Protein AF-A0A1H3WVR9-F1 (afdb_monomer_lite)

Radius of gyration: 17.02 Å; chains: 1; bounding box: 40×44×49 Å

Foldseek 3Di:
DLVVVQVLQVVLCPPPLLVVLLVLLLVLLVVCLPQPLCVPPLVLLLLQLLQLLLVQQCVLVVPDDDPRSLVCVVVVVDDPQALSQLLSQLSVLLVVQLPRQVDAGRPPQLVRNLVNSCVSQVFDDQDPQLVVLSVVLNCLLVSDHSLLLSLLSLQLSLLRSDSDDPRTHHSSSSSNSSSLSSCCNVSSNVSSQFRAHDQPCVPLSVCVSVPDSVSSSVSSSSSSVRRSVRSVVSVVSSVCVVVVHSHDPDDDD

Organism: NCBI:txid208480

Sequence (253 aa):
MTTSLAAALNSLAGDDTIAQLAREISEQAADLRFHEALRRRSREARTAAAVATTTHLANAAGLPPRGDLAAMIVAGQADGTDARWRTWRILRRSLEYYGALGGTPDRTPAGQLMTALRRDGGLPAPDPAAARHQRIIAALLSAGGPAFVTTALIWAHGQGAGWAGTAGPPASAFGASLAKIHAVRSGLEPAGVAVLDDVGEPEALADYLAGDWQAAATWCEACGLMWRAGLIAGRAVCDDVLAGARGGATTTR

pLDDT: mean 86.42, std 12.82, range [31.7, 97.5]

Structure (mmCIF, N/CA/C/O backbone):
data_AF-A0A1H3WVR9-F1
#
_entry.id   AF-A0A1H3WVR9-F1
#
loop_
_atom_site.group_PDB
_atom_site.id
_atom_site.type_symbol
_atom_site.label_atom_id
_atom_site.label_alt_id
_atom_site.label_comp_id
_atom_site.label_asym_id
_atom_site.label_entity_id
_atom_site.label_seq_id
_atom_site.pdbx_PDB_ins_code
_atom_site.Cartn_x
_atom_site.Cartn_y
_atom_site.Cartn_z
_atom_site.occupancy
_atom_site.B_iso_or_equiv
_atom_site.auth_seq_id
_atom_site.auth_comp_id
_atom_site.auth_asym_id
_atom_site.auth_atom_id
_atom_site.pdbx_PDB_model_num
ATOM 1 N N . MET A 1 1 ? -3.362 11.903 24.424 1.00 49.03 1 MET A N 1
ATOM 2 C CA . MET A 1 1 ? -3.476 11.939 22.945 1.00 49.03 1 MET A CA 1
ATOM 3 C C . MET A 1 1 ? -3.682 10.554 22.333 1.00 49.03 1 MET A C 1
ATOM 5 O O . MET A 1 1 ? -4.517 10.435 21.452 1.00 49.03 1 MET A O 1
ATOM 9 N N . THR A 1 2 ? -2.997 9.502 22.793 1.00 57.03 2 THR A N 1
ATOM 10 C CA . THR A 1 2 ? -3.151 8.122 22.277 1.00 57.03 2 THR A CA 1
ATOM 11 C C . THR A 1 2 ? -4.577 7.567 22.380 1.00 57.03 2 THR A C 1
ATOM 13 O O . THR A 1 2 ? -5.051 6.947 21.435 1.00 57.03 2 THR A O 1
ATOM 16 N N . THR A 1 3 ? -5.302 7.867 23.463 1.00 60.06 3 THR A N 1
ATOM 17 C CA . THR A 1 3 ? -6.690 7.410 23.666 1.00 60.06 3 THR A CA 1
ATOM 18 C C . THR A 1 3 ? -7.681 7.976 22.640 1.00 60.06 3 THR A C 1
ATOM 20 O O . THR A 1 3 ? -8.622 7.279 22.279 1.00 60.06 3 THR A O 1
ATOM 23 N N . SER A 1 4 ? -7.475 9.200 22.123 1.00 82.50 4 SER A N 1
ATOM 24 C CA . SER A 1 4 ? -8.403 9.785 21.137 1.00 82.50 4 SER A CA 1
ATOM 25 C C . SER A 1 4 ? -8.123 9.309 19.711 1.00 82.50 4 SER A C 1
ATOM 27 O O . SER A 1 4 ? -9.065 9.106 18.953 1.00 82.50 4 SER A O 1
ATOM 29 N N . LEU A 1 5 ? -6.853 9.073 19.352 1.00 83.94 5 LEU A N 1
ATOM 30 C CA . LEU A 1 5 ? -6.498 8.504 18.047 1.00 83.94 5 LEU A CA 1
ATOM 31 C C . LEU A 1 5 ? -6.989 7.057 17.927 1.00 83.94 5 LEU A C 1
ATOM 33 O O . LEU A 1 5 ? -7.632 6.717 16.943 1.00 83.94 5 LEU A O 1
ATOM 37 N N . ALA A 1 6 ? -6.742 6.221 18.940 1.00 86.75 6 ALA A N 1
ATOM 38 C CA . ALA A 1 6 ? -7.201 4.832 18.932 1.00 86.75 6 ALA A CA 1
ATOM 39 C C . ALA A 1 6 ? -8.734 4.734 18.827 1.00 86.75 6 ALA A C 1
ATOM 41 O O . ALA A 1 6 ? -9.245 3.939 18.043 1.00 86.75 6 ALA A O 1
ATOM 42 N N . ALA A 1 7 ? -9.471 5.578 19.559 1.00 88.62 7 ALA A N 1
ATOM 43 C CA . ALA A 1 7 ? -10.929 5.640 19.462 1.00 88.62 7 ALA A CA 1
ATOM 44 C C . ALA A 1 7 ? -11.403 6.045 18.056 1.00 88.62 7 ALA A C 1
ATOM 46 O O . ALA A 1 7 ? -12.311 5.418 17.519 1.00 88.62 7 ALA A O 1
ATOM 47 N N . ALA A 1 8 ? -10.761 7.037 17.433 1.00 89.31 8 ALA A N 1
ATOM 48 C CA . ALA A 1 8 ? -11.098 7.473 16.080 1.00 89.31 8 ALA A CA 1
ATOM 49 C C . ALA A 1 8 ? -10.845 6.371 15.032 1.00 89.31 8 ALA A C 1
ATOM 51 O O . ALA A 1 8 ? -11.705 6.110 14.193 1.00 89.31 8 ALA A O 1
ATOM 52 N N . LEU A 1 9 ? -9.705 5.674 15.119 1.00 93.25 9 LEU A N 1
ATOM 53 C CA . LEU A 1 9 ? -9.388 4.545 14.235 1.00 93.25 9 LEU A CA 1
ATOM 54 C C . LEU A 1 9 ? -10.386 3.392 14.399 1.00 93.25 9 LEU A C 1
ATOM 56 O O . LEU A 1 9 ? -10.821 2.816 13.406 1.00 93.25 9 LEU A O 1
ATOM 60 N N . ASN A 1 10 ? -10.766 3.074 15.639 1.00 93.69 10 ASN A N 1
ATOM 61 C CA . ASN A 1 10 ? -11.766 2.043 15.920 1.00 93.69 10 ASN A CA 1
ATOM 62 C C . ASN A 1 10 ? -13.166 2.442 15.441 1.00 93.69 10 ASN A C 1
ATOM 64 O O . ASN A 1 10 ? -13.914 1.572 15.018 1.00 93.69 10 ASN A O 1
ATOM 68 N N . SER A 1 11 ? -13.504 3.734 15.468 1.00 93.19 11 SER A N 1
ATOM 69 C CA . SER A 1 11 ? -14.766 4.239 14.919 1.00 93.19 11 SER A CA 1
ATOM 70 C C . SER A 1 11 ? -14.855 3.988 13.411 1.00 93.19 11 SER A C 1
ATOM 72 O O . SER A 1 11 ? -15.817 3.384 12.953 1.00 93.19 11 SER A O 1
ATOM 74 N N . LEU A 1 12 ? -13.811 4.346 12.647 1.00 94.00 12 LEU A N 1
ATOM 75 C CA . LEU A 1 12 ? -13.747 4.045 11.208 1.00 94.00 12 LEU A CA 1
ATOM 76 C C . LEU A 1 12 ? -13.774 2.540 10.931 1.00 94.00 12 LEU A C 1
ATOM 78 O O . LEU A 1 12 ? -14.423 2.092 9.998 1.00 94.00 12 LEU A O 1
ATOM 82 N N . ALA A 1 13 ? -13.079 1.745 11.743 1.00 95.06 13 ALA A N 1
ATOM 83 C CA . ALA A 1 13 ? -13.069 0.294 11.576 1.00 95.06 13 ALA A CA 1
ATOM 84 C C . ALA A 1 13 ? -14.398 -0.382 11.947 1.00 95.06 13 ALA A C 1
ATOM 86 O O . ALA A 1 13 ? -14.581 -1.550 11.613 1.00 95.06 13 ALA A O 1
ATOM 87 N N . GLY A 1 14 ? -15.279 0.320 12.664 1.00 95.12 14 GLY A N 1
ATOM 88 C CA . GLY A 1 14 ? -16.622 -0.137 13.009 1.00 95.12 14 GLY A CA 1
ATOM 89 C C . GLY A 1 14 ? -17.663 0.125 11.922 1.00 95.12 14 GLY A C 1
ATOM 90 O O . GLY A 1 14 ? -18.780 -0.359 12.058 1.00 95.12 14 GLY A O 1
ATOM 91 N N . ASP A 1 15 ? -17.317 0.867 10.867 1.00 96.44 15 ASP A N 1
ATOM 92 C CA . ASP A 1 15 ? -18.158 0.992 9.678 1.00 96.44 15 ASP A CA 1
ATOM 93 C C . ASP A 1 15 ? -18.262 -0.362 8.957 1.00 96.44 15 ASP A C 1
ATOM 95 O O . ASP A 1 15 ? -17.252 -1.034 8.726 1.00 96.44 15 ASP A O 1
ATOM 99 N N . ASP A 1 16 ? -19.484 -0.772 8.611 1.00 96.69 16 ASP A N 1
ATOM 100 C CA . ASP A 1 16 ? -19.756 -2.105 8.067 1.00 96.69 16 ASP A CA 1
ATOM 101 C C . ASP A 1 16 ? -19.039 -2.353 6.733 1.00 96.69 16 ASP A C 1
ATOM 103 O O . ASP A 1 16 ? -18.500 -3.445 6.514 1.00 96.69 16 ASP A O 1
ATOM 107 N N . THR A 1 17 ? -18.980 -1.341 5.862 1.00 95.81 17 THR A N 1
ATOM 108 C CA . THR A 1 17 ? -18.323 -1.424 4.552 1.00 95.81 17 THR A CA 1
ATOM 109 C C . THR A 1 17 ? -16.813 -1.554 4.722 1.00 95.81 17 THR A C 1
ATOM 111 O O . THR A 1 17 ? -16.191 -2.453 4.148 1.00 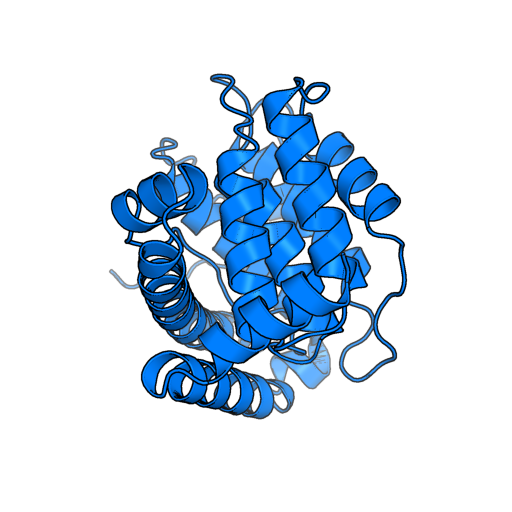95.81 17 THR A O 1
ATOM 114 N N . ILE A 1 18 ? -16.212 -0.717 5.571 1.00 96.88 18 ILE A N 1
ATOM 115 C CA . ILE A 1 18 ? -14.773 -0.762 5.873 1.00 96.88 18 ILE A CA 1
ATOM 116 C C . ILE A 1 18 ? -14.398 -2.092 6.537 1.00 96.88 18 ILE A C 1
ATOM 118 O O . ILE A 1 18 ? -13.389 -2.707 6.176 1.00 96.88 18 ILE A O 1
ATOM 122 N N . ALA A 1 19 ? -15.206 -2.565 7.487 1.00 96.88 19 ALA A N 1
ATOM 123 C CA . ALA A 1 19 ? -14.987 -3.837 8.164 1.00 96.88 19 ALA A CA 1
ATOM 124 C C . ALA A 1 19 ? -15.086 -5.021 7.192 1.00 96.88 19 ALA A C 1
ATOM 126 O O . ALA A 1 19 ? -14.289 -5.959 7.283 1.00 96.88 19 ALA A O 1
ATOM 127 N N . GLN A 1 20 ? -16.035 -4.982 6.252 1.00 97.12 20 GLN A N 1
ATOM 128 C CA . GLN A 1 20 ? -16.177 -5.996 5.210 1.00 97.12 20 GLN A CA 1
ATOM 129 C C . GLN A 1 20 ? -14.969 -6.015 4.269 1.00 97.12 20 GLN A C 1
ATOM 131 O O . GLN A 1 20 ? -14.382 -7.077 4.066 1.00 97.12 20 GLN A O 1
ATOM 136 N N . LEU A 1 21 ? -14.525 -4.856 3.777 1.00 96.69 21 LEU A N 1
ATOM 137 C CA . LEU A 1 21 ? -13.328 -4.755 2.935 1.00 96.69 21 LEU A CA 1
ATOM 138 C C . LEU A 1 21 ? -12.076 -5.259 3.661 1.00 96.69 21 LEU A C 1
ATOM 140 O O . LEU A 1 21 ? -11.289 -6.013 3.091 1.00 96.69 21 LEU A O 1
ATOM 144 N N . ALA A 1 22 ? -11.902 -4.904 4.937 1.00 96.88 22 ALA A N 1
ATOM 145 C CA . ALA A 1 22 ? -10.776 -5.378 5.737 1.00 96.88 22 ALA A CA 1
ATOM 146 C C . ALA A 1 22 ? -10.756 -6.913 5.873 1.00 96.88 22 ALA A C 1
ATOM 148 O O . ALA A 1 22 ? -9.677 -7.515 5.822 1.00 96.88 22 ALA A O 1
ATOM 149 N N . ARG A 1 23 ? -11.930 -7.549 6.020 1.00 96.25 23 ARG A N 1
ATOM 150 C CA . ARG A 1 23 ? -12.064 -9.016 6.029 1.00 96.25 23 ARG A CA 1
ATOM 151 C C . ARG A 1 23 ? -11.707 -9.619 4.676 1.00 96.25 23 ARG A C 1
ATOM 153 O O . ARG A 1 23 ? -10.833 -10.477 4.638 1.00 96.25 23 ARG A O 1
ATOM 160 N N . GLU A 1 24 ? -12.287 -9.118 3.586 1.00 96.06 24 GLU A N 1
ATOM 161 C CA . GLU A 1 24 ? -12.013 -9.607 2.225 1.00 96.06 24 GLU A CA 1
ATOM 162 C C . GLU A 1 24 ? -10.521 -9.541 1.878 1.00 96.06 24 GLU A C 1
ATOM 164 O O . GLU A 1 24 ? -9.954 -10.504 1.365 1.00 96.06 24 GLU A O 1
ATOM 169 N N . ILE A 1 25 ? -9.861 -8.426 2.202 1.00 96.12 25 ILE A N 1
ATOM 170 C CA . ILE A 1 25 ? -8.418 -8.241 1.991 1.00 96.12 25 ILE A CA 1
ATOM 171 C C . ILE A 1 25 ? -7.622 -9.270 2.800 1.00 96.12 25 ILE A C 1
ATOM 173 O O . ILE A 1 25 ? -6.713 -9.907 2.267 1.00 96.12 25 ILE A O 1
ATOM 177 N N . SER A 1 26 ? -7.970 -9.454 4.076 1.00 94.00 26 SER A N 1
ATOM 178 C CA . SER A 1 26 ? -7.275 -10.399 4.955 1.00 94.00 26 SER A CA 1
ATOM 179 C C . SER A 1 26 ? -7.461 -11.849 4.495 1.00 94.00 26 SER A C 1
ATOM 181 O O . SER A 1 26 ? -6.507 -12.626 4.522 1.00 94.00 26 SER A O 1
ATOM 183 N N . GLU A 1 27 ? -8.662 -12.214 4.042 1.00 93.69 27 GLU A N 1
ATOM 184 C CA . GLU A 1 27 ? -8.989 -13.537 3.500 1.00 93.69 27 GLU A CA 1
ATOM 185 C C . GLU A 1 27 ? -8.216 -13.812 2.205 1.00 93.69 27 GLU A C 1
ATOM 187 O O . GLU A 1 27 ? -7.489 -14.801 2.116 1.00 93.69 27 GLU A O 1
ATOM 192 N N . GLN A 1 28 ? -8.257 -12.887 1.243 1.00 94.06 28 GLN A N 1
ATOM 193 C CA . GLN A 1 28 ? -7.499 -13.004 -0.007 1.00 94.06 28 GLN A CA 1
ATOM 194 C C . GLN A 1 28 ? -5.985 -13.094 0.238 1.00 94.06 28 GLN A C 1
ATOM 196 O O . GLN A 1 28 ? -5.287 -13.901 -0.384 1.00 94.06 28 GLN A O 1
ATOM 201 N N . ALA A 1 29 ? -5.455 -12.298 1.169 1.00 92.25 29 ALA A N 1
ATOM 202 C CA . ALA A 1 29 ? -4.046 -12.364 1.537 1.00 92.25 29 ALA A CA 1
ATOM 203 C C . ALA A 1 29 ? -3.690 -13.687 2.244 1.00 92.25 29 ALA A C 1
ATOM 205 O O . ALA A 1 29 ? -2.598 -14.235 2.040 1.00 92.25 29 ALA A O 1
ATOM 206 N N . ALA A 1 30 ? -4.605 -14.232 3.052 1.00 89.06 30 ALA A N 1
ATOM 207 C CA . ALA A 1 30 ? -4.439 -15.530 3.694 1.00 89.06 30 ALA A CA 1
ATOM 208 C C . ALA A 1 30 ? -4.438 -16.682 2.680 1.00 89.06 30 ALA A C 1
ATOM 210 O O . ALA A 1 30 ? -3.654 -17.618 2.852 1.00 89.06 30 ALA A O 1
ATOM 211 N N . ASP A 1 31 ? -5.228 -16.604 1.611 1.00 88.12 31 ASP A N 1
ATOM 212 C CA . ASP A 1 31 ? -5.205 -17.585 0.522 1.00 88.12 31 ASP A CA 1
ATOM 213 C C . ASP A 1 31 ? -3.881 -17.533 -0.248 1.00 88.12 31 ASP A C 1
ATOM 215 O O . ASP A 1 31 ? -3.248 -18.564 -0.512 1.00 88.12 31 ASP A O 1
ATOM 219 N N . LEU A 1 32 ? -3.388 -16.322 -0.528 1.00 88.69 32 LEU A N 1
ATOM 220 C CA . LEU A 1 32 ? -2.112 -16.121 -1.214 1.00 88.69 32 LEU A CA 1
ATOM 221 C C . LEU A 1 32 ? -0.919 -16.686 -0.444 1.00 88.69 32 LEU A C 1
ATOM 223 O O . LEU A 1 32 ? 0.024 -17.169 -1.068 1.00 88.69 32 LEU A O 1
ATOM 227 N N . ARG A 1 33 ? -0.936 -16.719 0.894 1.00 80.69 33 ARG A N 1
ATOM 228 C CA . ARG A 1 33 ? 0.198 -17.255 1.678 1.00 80.69 33 ARG A CA 1
ATOM 229 C C . ARG A 1 33 ? 0.546 -18.707 1.325 1.00 80.69 33 ARG A C 1
ATOM 231 O O . ARG A 1 33 ? 1.669 -19.152 1.562 1.00 80.69 33 ARG A O 1
ATOM 238 N N . PHE A 1 34 ? -0.414 -19.457 0.785 1.00 85.12 34 PHE A N 1
ATOM 239 C CA . PHE A 1 34 ? -0.238 -20.848 0.385 1.00 85.12 34 PHE A CA 1
ATOM 240 C C . PHE A 1 34 ? 0.135 -21.027 -1.086 1.00 85.12 34 PHE A C 1
ATOM 242 O O . PHE A 1 34 ? 0.416 -22.156 -1.496 1.00 85.12 34 PHE A O 1
ATOM 249 N N . HIS A 1 35 ? 0.200 -19.939 -1.852 1.00 90.50 35 HIS A N 1
ATOM 250 C CA . HIS A 1 35 ? 0.602 -19.957 -3.247 1.00 90.50 35 HIS A CA 1
ATOM 251 C C . HIS A 1 35 ? 2.011 -20.541 -3.414 1.00 90.50 35 HIS A C 1
ATOM 253 O O . HIS A 1 35 ? 2.947 -20.201 -2.684 1.00 90.50 35 HIS A O 1
ATOM 259 N N . GLU A 1 36 ? 2.195 -21.410 -4.404 1.00 87.88 36 GLU A N 1
ATOM 260 C CA . GLU A 1 36 ? 3.445 -22.156 -4.582 1.00 87.88 36 GLU A CA 1
ATOM 261 C C . GLU A 1 36 ? 4.640 -21.242 -4.888 1.00 87.88 36 GLU A C 1
ATOM 263 O O . GLU A 1 36 ? 5.729 -21.429 -4.336 1.00 87.88 36 GLU A O 1
ATOM 268 N N . ALA A 1 37 ? 4.414 -20.187 -5.678 1.00 84.56 37 ALA A N 1
ATOM 269 C CA . ALA A 1 37 ? 5.403 -19.136 -5.913 1.00 84.56 37 ALA A CA 1
ATOM 270 C C . ALA A 1 37 ? 5.886 -18.487 -4.608 1.00 84.56 37 ALA A C 1
ATOM 272 O O . ALA A 1 37 ? 7.079 -18.253 -4.442 1.00 84.56 37 ALA A O 1
ATOM 273 N N . LEU A 1 38 ? 4.990 -18.250 -3.646 1.00 87.88 38 LEU A N 1
ATOM 274 C CA . LEU A 1 38 ? 5.351 -17.665 -2.356 1.00 87.88 38 LEU A CA 1
ATOM 275 C C . LEU A 1 38 ? 6.097 -18.660 -1.464 1.00 87.88 38 LEU A C 1
ATOM 277 O O . LEU A 1 38 ? 7.037 -18.275 -0.771 1.00 87.88 38 LEU A O 1
ATOM 281 N N . ARG A 1 39 ? 5.774 -19.953 -1.540 1.00 86.19 39 ARG A N 1
ATOM 282 C CA . ARG A 1 39 ? 6.501 -20.997 -0.800 1.00 86.19 39 ARG A CA 1
ATOM 283 C C . ARG A 1 39 ? 7.934 -21.194 -1.299 1.00 86.19 39 ARG A C 1
ATOM 285 O O . ARG A 1 39 ? 8.834 -21.383 -0.488 1.00 86.19 39 ARG A O 1
ATOM 292 N N . ARG A 1 40 ? 8.152 -21.166 -2.618 1.00 87.69 40 ARG A N 1
ATOM 293 C CA . ARG A 1 40 ? 9.456 -21.497 -3.226 1.00 87.69 40 ARG A CA 1
ATOM 294 C C . ARG A 1 40 ? 10.296 -20.278 -3.602 1.00 87.69 40 ARG A C 1
ATOM 296 O O . ARG A 1 40 ? 11.519 -20.352 -3.576 1.00 87.69 40 ARG A O 1
ATOM 303 N N . ARG A 1 41 ? 9.648 -19.176 -3.984 1.00 90.94 41 ARG A N 1
ATOM 304 C CA . ARG A 1 41 ? 10.257 -18.012 -4.652 1.00 90.94 41 ARG A CA 1
ATOM 305 C C . ARG A 1 41 ? 9.689 -16.685 -4.122 1.00 90.94 41 ARG A C 1
ATOM 307 O O . ARG A 1 41 ? 9.554 -15.719 -4.868 1.00 90.94 41 ARG A O 1
ATOM 314 N N . SER A 1 42 ? 9.387 -16.600 -2.819 1.00 90.94 42 SER A N 1
ATOM 315 C CA . SER A 1 42 ? 8.778 -15.404 -2.193 1.00 90.94 42 SER A CA 1
ATOM 316 C C . SER A 1 42 ? 9.517 -14.098 -2.475 1.00 90.94 42 SER A C 1
ATOM 318 O O . SER A 1 42 ? 8.883 -13.074 -2.719 1.00 90.94 42 SER A O 1
ATOM 320 N N . ARG A 1 43 ? 10.854 -14.113 -2.453 1.00 91.19 43 ARG A N 1
ATOM 321 C CA . ARG A 1 43 ? 11.663 -12.921 -2.753 1.00 91.19 43 ARG A CA 1
ATOM 322 C C . ARG A 1 43 ? 11.433 -12.427 -4.180 1.00 91.19 43 ARG A C 1
ATOM 324 O O . ARG A 1 43 ? 11.337 -11.222 -4.396 1.00 91.19 43 ARG A O 1
ATOM 331 N N . GLU A 1 44 ? 11.318 -13.348 -5.128 1.00 91.50 44 GLU A N 1
ATOM 332 C CA . GLU A 1 44 ? 11.085 -13.035 -6.537 1.00 91.50 44 GLU A CA 1
ATOM 333 C C . GLU A 1 44 ? 9.655 -12.539 -6.758 1.00 91.50 44 GLU A C 1
ATOM 335 O O . GLU A 1 44 ? 9.475 -11.508 -7.395 1.00 91.50 44 GLU A O 1
ATOM 340 N N . ALA A 1 45 ? 8.660 -13.183 -6.140 1.00 93.00 45 ALA A N 1
ATOM 341 C CA . ALA A 1 45 ? 7.265 -12.736 -6.173 1.00 93.00 45 ALA A CA 1
ATOM 342 C C . ALA A 1 45 ? 7.095 -11.313 -5.612 1.00 93.00 45 ALA A C 1
ATOM 344 O O . ALA A 1 45 ? 6.510 -10.451 -6.264 1.00 93.00 45 ALA A O 1
ATOM 345 N N . ARG A 1 46 ? 7.683 -11.020 -4.444 1.00 93.94 46 ARG A N 1
ATOM 346 C CA . ARG A 1 46 ? 7.669 -9.672 -3.841 1.00 93.94 46 ARG A CA 1
ATOM 347 C C . ARG A 1 46 ? 8.383 -8.636 -4.709 1.00 93.94 46 ARG A C 1
ATOM 349 O O . ARG A 1 46 ? 7.922 -7.504 -4.831 1.00 93.94 46 ARG A O 1
ATOM 356 N N . THR A 1 47 ? 9.495 -9.026 -5.328 1.00 92.62 47 THR A N 1
ATOM 357 C CA . THR A 1 47 ? 10.243 -8.172 -6.260 1.00 92.62 47 THR A CA 1
ATOM 358 C C . THR A 1 47 ? 9.405 -7.845 -7.493 1.00 92.62 47 THR A C 1
ATOM 360 O O . THR A 1 47 ? 9.267 -6.675 -7.837 1.00 92.62 47 THR A O 1
ATOM 363 N N . ALA A 1 48 ? 8.785 -8.849 -8.114 1.00 91.00 48 ALA A N 1
ATOM 364 C CA . ALA A 1 48 ? 7.916 -8.668 -9.270 1.00 91.00 48 ALA A CA 1
ATOM 365 C C . ALA A 1 48 ? 6.687 -7.806 -8.930 1.00 91.00 48 ALA A C 1
ATOM 367 O O . ALA A 1 48 ? 6.350 -6.896 -9.684 1.00 91.00 48 ALA A O 1
ATOM 368 N N . ALA A 1 49 ? 6.083 -7.994 -7.753 1.00 94.31 49 ALA A N 1
ATOM 369 C CA . ALA A 1 49 ? 4.972 -7.160 -7.293 1.00 94.31 49 ALA A CA 1
ATOM 370 C C . ALA A 1 49 ? 5.396 -5.699 -7.059 1.00 94.31 49 ALA A C 1
ATOM 372 O O . ALA A 1 49 ? 4.635 -4.774 -7.348 1.00 94.31 49 ALA A O 1
ATOM 373 N N . ALA A 1 50 ? 6.615 -5.463 -6.563 1.00 93.81 50 ALA A N 1
ATOM 374 C CA . ALA A 1 50 ? 7.175 -4.119 -6.426 1.00 93.81 50 ALA A CA 1
ATOM 375 C C . ALA A 1 50 ? 7.452 -3.459 -7.791 1.00 93.81 50 ALA A C 1
ATOM 377 O O . ALA A 1 50 ? 7.221 -2.259 -7.939 1.00 93.81 50 ALA A O 1
ATOM 378 N N . VAL A 1 51 ? 7.885 -4.226 -8.797 1.00 90.75 51 VAL A N 1
ATOM 379 C CA . VAL A 1 51 ? 8.031 -3.749 -10.185 1.00 90.75 51 VAL A CA 1
ATOM 380 C C . VAL A 1 51 ? 6.671 -3.381 -10.788 1.00 90.75 51 VAL A C 1
ATOM 382 O O . VAL A 1 51 ? 6.521 -2.286 -11.331 1.00 90.75 51 VAL A O 1
ATOM 385 N N . ALA A 1 52 ? 5.663 -4.242 -10.627 1.00 91.44 52 ALA A N 1
ATOM 386 C CA . ALA A 1 52 ? 4.301 -3.957 -11.074 1.00 91.44 52 ALA A CA 1
ATOM 387 C C . ALA A 1 52 ? 3.757 -2.691 -10.390 1.00 91.44 52 ALA A C 1
ATOM 389 O O . ALA A 1 52 ? 3.376 -1.744 -11.068 1.00 91.44 52 ALA A O 1
ATOM 390 N N . THR A 1 53 ? 3.862 -2.600 -9.059 1.00 94.12 53 THR A N 1
ATOM 391 C CA . THR A 1 53 ? 3.454 -1.408 -8.288 1.00 94.12 53 THR A CA 1
ATOM 392 C C . THR A 1 53 ? 4.165 -0.141 -8.777 1.00 94.12 53 THR A C 1
ATOM 394 O O . THR A 1 53 ? 3.549 0.908 -8.916 1.00 94.12 53 THR A O 1
ATOM 397 N N . THR A 1 54 ? 5.467 -0.223 -9.077 1.00 91.19 54 THR A N 1
ATOM 398 C CA . THR A 1 54 ? 6.223 0.915 -9.630 1.00 91.19 54 THR A CA 1
ATOM 399 C C . THR A 1 54 ? 5.611 1.389 -10.947 1.00 91.19 54 THR A C 1
ATOM 401 O O . THR A 1 54 ? 5.490 2.591 -11.167 1.00 91.19 54 THR A O 1
ATOM 404 N N . THR A 1 55 ? 5.231 0.448 -11.810 1.00 87.94 55 THR A N 1
ATOM 405 C CA . THR A 1 55 ? 4.642 0.729 -13.124 1.00 87.94 55 THR A CA 1
ATOM 406 C C . THR A 1 55 ? 3.272 1.387 -12.982 1.00 87.94 55 THR A C 1
ATOM 408 O O . THR A 1 55 ? 3.049 2.437 -13.576 1.00 87.94 55 THR A O 1
ATOM 411 N N . HIS A 1 56 ? 2.397 0.831 -12.142 1.00 89.50 56 HIS A N 1
ATOM 412 C CA . HIS A 1 56 ? 1.067 1.385 -11.874 1.00 89.50 56 HIS A CA 1
ATOM 413 C C . HIS A 1 56 ? 1.141 2.814 -11.318 1.00 89.50 56 HIS A C 1
ATOM 415 O O . HIS A 1 56 ? 0.613 3.740 -11.928 1.00 89.50 56 HIS A O 1
ATOM 421 N N . LEU A 1 57 ? 1.919 3.037 -10.252 1.00 89.75 57 LEU A N 1
ATOM 422 C CA . LEU A 1 57 ? 2.063 4.374 -9.663 1.00 89.75 57 LEU A CA 1
ATOM 423 C C . LEU A 1 57 ? 2.700 5.389 -10.625 1.00 89.75 57 LEU A C 1
ATOM 425 O O . LEU A 1 57 ? 2.357 6.569 -10.595 1.00 89.75 57 LEU A O 1
ATOM 429 N N . ALA A 1 58 ? 3.630 4.955 -11.480 1.00 85.50 58 ALA A N 1
ATOM 430 C CA . ALA A 1 58 ? 4.209 5.820 -12.502 1.00 85.50 58 ALA A CA 1
ATOM 431 C C . ALA A 1 58 ? 3.189 6.207 -13.584 1.00 85.50 58 ALA A C 1
ATOM 433 O O . ALA A 1 58 ? 3.157 7.369 -13.993 1.00 85.50 58 ALA A O 1
ATOM 434 N N . ASN A 1 59 ? 2.360 5.255 -14.017 1.00 85.38 59 ASN A N 1
ATOM 435 C CA . ASN A 1 59 ? 1.307 5.486 -15.002 1.00 85.38 59 ASN A CA 1
ATOM 436 C C . ASN A 1 59 ? 0.228 6.422 -14.452 1.00 85.38 59 ASN A C 1
ATOM 438 O O . ASN A 1 59 ? -0.141 7.377 -15.131 1.00 85.38 59 ASN A O 1
ATOM 442 N N . ALA A 1 60 ? -0.220 6.203 -13.214 1.00 84.81 60 ALA A N 1
ATOM 443 C CA . ALA A 1 60 ? -1.197 7.069 -12.560 1.00 84.81 60 ALA A CA 1
ATOM 444 C C . ALA A 1 60 ? -0.680 8.507 -12.380 1.00 84.81 60 ALA A C 1
ATOM 446 O O . ALA A 1 60 ? -1.429 9.469 -12.517 1.00 84.81 60 ALA A O 1
ATOM 447 N N . ALA A 1 61 ? 0.630 8.674 -12.176 1.00 83.44 61 ALA A N 1
ATOM 448 C CA . ALA A 1 61 ? 1.280 9.984 -12.145 1.00 83.44 61 ALA A CA 1
ATOM 449 C C . ALA A 1 61 ? 1.491 10.621 -13.537 1.00 83.44 61 ALA A C 1
ATOM 451 O O . ALA A 1 61 ? 2.141 11.663 -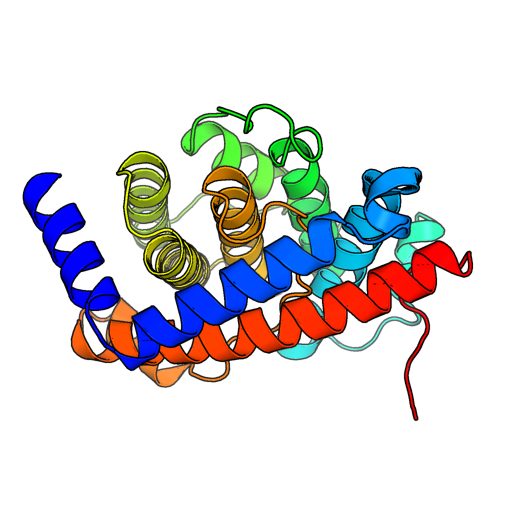13.637 1.00 83.44 61 ALA A O 1
ATOM 452 N N . GLY A 1 62 ? 1.003 9.997 -14.615 1.00 84.12 62 GLY A N 1
ATOM 453 C CA . GLY A 1 62 ? 1.122 10.503 -15.984 1.00 84.12 62 GLY A CA 1
ATOM 454 C C . GLY A 1 62 ? 2.550 10.498 -16.534 1.00 84.12 62 GLY A C 1
ATOM 455 O O . GLY A 1 62 ? 2.849 11.234 -17.477 1.00 84.12 62 GLY A O 1
ATOM 456 N N . LEU A 1 63 ? 3.462 9.705 -15.957 1.00 80.56 63 LEU A N 1
ATOM 457 C CA . LEU A 1 63 ? 4.834 9.627 -16.452 1.00 80.56 63 LEU A CA 1
ATOM 458 C C . LEU A 1 63 ? 4.845 8.923 -17.822 1.00 80.56 63 LEU A C 1
ATOM 460 O O . LEU A 1 63 ? 4.275 7.840 -17.956 1.00 80.56 63 LEU A O 1
ATOM 464 N N . PRO A 1 64 ? 5.508 9.491 -18.849 1.00 69.25 64 PRO A N 1
ATOM 465 C CA . PRO A 1 64 ? 5.470 8.938 -20.201 1.00 69.25 64 PRO A CA 1
ATOM 466 C C . PRO A 1 64 ? 6.090 7.539 -20.214 1.00 69.25 64 PRO A C 1
ATOM 468 O O . PRO A 1 64 ? 7.137 7.366 -19.589 1.00 69.25 64 PRO A O 1
ATOM 471 N N . PRO A 1 65 ? 5.537 6.550 -20.932 1.00 64.81 65 PRO A N 1
ATOM 472 C CA . PRO A 1 65 ? 6.079 5.191 -20.949 1.00 64.81 65 PRO A CA 1
ATOM 473 C C . PRO A 1 65 ? 7.555 5.170 -21.400 1.00 64.81 65 PRO A C 1
ATOM 475 O O . PRO A 1 65 ? 7.927 5.810 -22.381 1.00 64.81 65 PRO A O 1
ATOM 47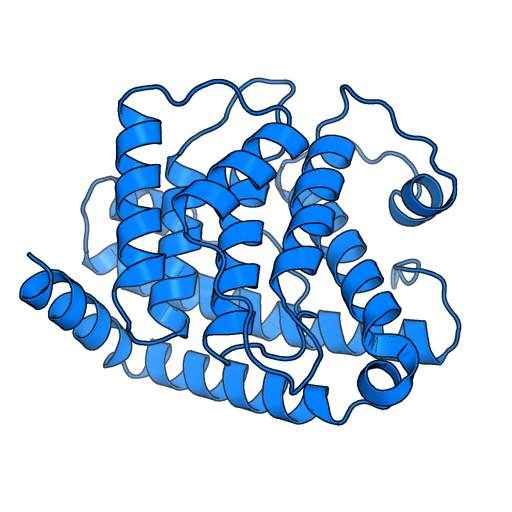8 N N . ARG A 1 66 ? 8.423 4.443 -20.679 1.00 60.41 66 ARG A N 1
ATOM 479 C CA . ARG A 1 66 ? 9.808 4.119 -21.096 1.00 60.41 66 ARG A CA 1
ATOM 480 C C . ARG A 1 66 ? 9.884 2.610 -21.219 1.00 60.41 66 ARG A C 1
ATOM 482 O O . ARG A 1 66 ? 10.155 1.949 -20.222 1.00 60.41 66 ARG A O 1
ATOM 489 N N . GLY A 1 67 ? 9.657 2.112 -22.434 1.00 64.31 67 GLY A N 1
ATOM 490 C CA . GLY A 1 67 ? 9.787 0.693 -22.755 1.00 64.31 67 GLY A CA 1
ATOM 491 C C . GLY A 1 67 ? 9.151 -0.222 -21.708 1.00 64.31 67 GLY A C 1
ATOM 492 O O . GLY A 1 67 ? 8.180 0.140 -21.043 1.00 64.31 67 GLY A O 1
ATOM 493 N N . ASP A 1 68 ? 9.728 -1.405 -21.554 1.00 71.12 68 ASP A N 1
ATOM 494 C CA . ASP A 1 68 ? 9.391 -2.303 -20.460 1.00 71.12 68 ASP A CA 1
ATOM 495 C C . ASP A 1 68 ? 10.227 -1.926 -19.223 1.00 71.12 68 ASP A C 1
ATOM 497 O O . ASP A 1 68 ? 11.408 -2.269 -19.117 1.00 71.12 68 ASP A O 1
ATOM 501 N N . LEU A 1 69 ? 9.620 -1.186 -18.287 1.00 69.62 69 LEU A N 1
ATOM 502 C CA . LEU A 1 69 ? 10.253 -0.790 -17.025 1.00 69.62 69 LEU A CA 1
ATOM 503 C C . LEU A 1 69 ? 10.756 -2.008 -16.235 1.00 69.62 69 LEU A C 1
ATOM 505 O O . LEU A 1 69 ? 11.795 -1.914 -15.580 1.00 69.62 69 LEU A O 1
ATOM 509 N N . ALA A 1 70 ? 10.068 -3.152 -16.318 1.00 66.25 70 ALA A N 1
ATOM 510 C CA . ALA A 1 70 ? 10.512 -4.389 -15.691 1.00 66.25 70 ALA A CA 1
ATOM 511 C C . ALA A 1 70 ? 11.803 -4.892 -16.344 1.00 66.25 70 ALA A C 1
ATOM 513 O O . ALA A 1 70 ? 12.785 -5.143 -15.641 1.00 66.25 70 ALA A O 1
ATOM 514 N N . ALA A 1 71 ? 11.852 -4.939 -17.678 1.00 69.31 71 ALA A N 1
ATOM 515 C CA . ALA A 1 71 ? 13.064 -5.297 -18.413 1.00 69.31 71 ALA A CA 1
ATOM 516 C C . ALA A 1 71 ? 14.220 -4.329 -18.127 1.00 69.31 71 ALA A C 1
ATOM 518 O O . ALA A 1 71 ? 15.355 -4.765 -17.943 1.00 69.31 71 ALA A O 1
ATOM 519 N N . MET A 1 72 ? 13.946 -3.027 -18.020 1.00 73.31 72 MET A N 1
ATOM 520 C CA . MET A 1 72 ? 14.960 -2.028 -17.682 1.00 73.31 72 MET A CA 1
ATOM 521 C C . MET A 1 72 ? 15.496 -2.209 -16.255 1.00 73.31 72 MET A C 1
ATOM 523 O O . MET A 1 72 ? 16.712 -2.142 -16.054 1.00 73.31 72 MET A O 1
ATOM 527 N N . ILE A 1 73 ? 14.617 -2.471 -15.272 1.00 71.06 73 ILE A N 1
ATOM 528 C CA . ILE A 1 73 ? 14.982 -2.808 -13.880 1.00 71.06 73 ILE A CA 1
ATOM 529 C C . ILE A 1 73 ? 15.871 -4.048 -13.848 1.00 71.06 73 ILE A C 1
ATOM 531 O O . ILE A 1 73 ? 16.916 -4.029 -13.194 1.00 71.06 73 ILE A O 1
ATOM 535 N N . VAL A 1 74 ? 15.505 -5.091 -14.591 1.00 67.25 74 VAL A N 1
ATOM 536 C CA . VAL A 1 74 ? 16.287 -6.330 -14.701 1.00 67.25 74 VAL A CA 1
ATOM 537 C C . VAL A 1 74 ? 17.635 -6.089 -15.388 1.00 67.25 74 VAL A C 1
ATOM 539 O O . VAL A 1 74 ? 18.647 -6.631 -14.948 1.00 67.25 74 VAL A O 1
ATOM 542 N N . ALA A 1 75 ? 17.677 -5.253 -16.426 1.00 68.62 75 ALA A N 1
ATOM 543 C CA . ALA A 1 75 ? 18.890 -4.917 -17.170 1.00 68.62 75 ALA A CA 1
ATOM 544 C C . ALA A 1 75 ? 19.803 -3.907 -16.447 1.00 68.62 75 ALA A C 1
ATOM 546 O O . ALA A 1 75 ? 20.882 -3.594 -16.947 1.00 68.62 75 ALA A O 1
ATOM 547 N N . GLY A 1 76 ? 19.385 -3.372 -15.293 1.00 66.44 76 GLY A N 1
ATOM 548 C CA . GLY A 1 76 ? 20.156 -2.384 -14.536 1.00 66.44 76 GLY A CA 1
ATOM 549 C C . GLY A 1 76 ? 20.312 -1.039 -15.251 1.00 66.44 76 GLY A C 1
ATOM 550 O O . GLY A 1 76 ? 21.227 -0.280 -14.936 1.00 66.44 76 GLY A O 1
ATOM 551 N N . GLN A 1 77 ? 19.431 -0.723 -16.205 1.00 66.69 77 GLN A N 1
ATOM 552 C CA . GLN A 1 77 ? 19.485 0.497 -17.017 1.00 66.69 77 GLN A CA 1
ATOM 553 C C . GLN A 1 77 ? 18.906 1.705 -16.261 1.00 66.69 77 GLN A C 1
ATOM 555 O O . GLN A 1 77 ? 17.964 2.355 -16.713 1.00 66.69 77 GLN A O 1
ATOM 560 N N . ALA A 1 78 ? 19.443 1.979 -15.070 1.00 65.00 78 ALA A N 1
ATOM 561 C CA . ALA A 1 78 ? 18.950 3.026 -14.187 1.00 65.00 78 ALA A CA 1
ATOM 562 C C . ALA A 1 78 ? 19.483 4.417 -14.555 1.00 65.00 78 ALA A C 1
ATOM 564 O O . ALA A 1 78 ? 20.686 4.659 -14.554 1.00 65.00 78 ALA A O 1
ATOM 565 N N . ASP A 1 79 ? 18.566 5.358 -14.774 1.00 65.69 79 ASP A N 1
ATOM 566 C CA . ASP A 1 79 ? 18.844 6.795 -14.804 1.00 65.69 79 ASP A CA 1
ATOM 567 C C . ASP A 1 79 ? 18.474 7.379 -13.433 1.00 65.69 79 ASP A C 1
ATOM 569 O O . ASP A 1 79 ? 17.302 7.417 -13.054 1.00 65.69 79 ASP A O 1
ATOM 573 N N . GLY A 1 80 ? 19.474 7.811 -12.658 1.00 66.12 80 GLY A N 1
ATOM 574 C CA . GLY A 1 80 ? 19.298 8.254 -11.268 1.00 66.12 80 GLY A CA 1
ATOM 575 C C . GLY A 1 80 ? 18.352 9.453 -11.082 1.00 66.12 80 GLY A C 1
ATOM 576 O O . GLY A 1 80 ? 17.897 9.717 -9.959 1.00 66.12 80 GLY A O 1
ATOM 577 N N . THR A 1 81 ? 18.032 10.162 -12.167 1.00 72.69 81 THR A N 1
ATOM 578 C CA . THR A 1 81 ? 17.129 11.318 -12.165 1.00 72.69 81 THR A CA 1
ATOM 579 C C . THR A 1 81 ? 15.680 10.984 -12.524 1.00 72.69 81 THR A C 1
ATOM 581 O O . THR A 1 81 ? 14.802 11.769 -12.179 1.00 72.69 81 THR A O 1
ATOM 584 N N . ASP A 1 82 ? 15.395 9.812 -13.106 1.00 81.62 82 ASP A N 1
ATOM 585 C CA . ASP A 1 82 ? 14.027 9.423 -13.475 1.00 81.62 82 ASP A CA 1
ATOM 586 C C . ASP A 1 82 ? 13.162 9.146 -12.229 1.00 81.62 82 ASP A C 1
ATOM 588 O O . ASP A 1 82 ? 13.538 8.388 -11.322 1.00 81.62 82 ASP A O 1
ATOM 592 N N . ALA A 1 83 ? 11.958 9.715 -12.216 1.00 83.69 83 ALA A N 1
ATOM 593 C CA . ALA A 1 83 ? 10.950 9.511 -11.183 1.00 83.69 83 ALA A CA 1
ATOM 594 C C . ALA A 1 83 ? 10.562 8.029 -10.994 1.00 83.69 83 ALA A C 1
ATOM 596 O O . ALA A 1 83 ? 10.345 7.587 -9.861 1.00 83.69 83 ALA A O 1
ATOM 597 N N . ARG A 1 84 ? 10.554 7.215 -12.056 1.00 85.44 84 ARG A N 1
ATOM 598 C CA . ARG A 1 84 ? 10.310 5.760 -11.982 1.00 85.44 84 ARG A CA 1
ATOM 599 C C . ARG A 1 84 ? 11.415 5.035 -11.247 1.00 85.44 84 ARG A C 1
ATOM 601 O O . ARG A 1 84 ? 11.136 4.195 -10.399 1.00 85.44 84 ARG A O 1
ATOM 608 N N . TRP A 1 85 ? 12.668 5.394 -11.513 1.00 85.62 85 TRP A N 1
ATOM 609 C CA . TRP A 1 85 ? 13.812 4.803 -10.824 1.00 85.62 85 TRP A CA 1
ATOM 610 C C . TRP A 1 85 ? 13.833 5.173 -9.345 1.00 85.62 85 TRP A C 1
ATOM 612 O O . TRP A 1 85 ? 14.185 4.350 -8.502 1.00 85.62 85 TRP A O 1
ATOM 622 N N . ARG A 1 86 ? 13.414 6.393 -9.003 1.00 87.81 86 ARG A N 1
ATOM 623 C CA . ARG A 1 86 ? 13.201 6.809 -7.609 1.00 87.81 86 ARG A CA 1
ATOM 624 C C . ARG A 1 86 ? 12.070 6.011 -6.955 1.00 87.81 86 ARG A C 1
ATOM 626 O O . ARG A 1 86 ? 12.259 5.506 -5.854 1.00 87.81 86 ARG A O 1
ATOM 633 N N . THR A 1 87 ? 10.956 5.812 -7.656 1.00 89.56 87 THR A N 1
ATOM 634 C CA . THR A 1 87 ? 9.810 5.009 -7.186 1.00 89.56 87 THR A CA 1
ATOM 635 C C . THR A 1 87 ? 10.207 3.559 -6.927 1.00 89.56 87 THR A C 1
ATOM 637 O O . THR A 1 87 ? 9.997 3.046 -5.827 1.00 89.56 87 THR A O 1
ATOM 640 N N . TRP A 1 88 ? 10.889 2.937 -7.891 1.00 90.62 88 TRP A N 1
ATOM 641 C CA . TRP A 1 88 ? 11.448 1.596 -7.761 1.00 90.62 88 TRP A CA 1
ATOM 642 C C . TRP A 1 88 ? 12.381 1.487 -6.557 1.00 90.62 88 TRP A C 1
ATOM 644 O O . TRP A 1 88 ? 12.268 0.547 -5.778 1.00 90.62 88 TRP A O 1
ATOM 654 N N . ARG A 1 89 ? 13.294 2.447 -6.356 1.00 91.06 89 ARG A N 1
ATOM 655 C CA . ARG A 1 89 ? 14.225 2.417 -5.217 1.00 91.06 89 ARG A CA 1
ATOM 656 C C . ARG A 1 89 ? 13.503 2.442 -3.874 1.00 91.06 89 ARG A C 1
ATOM 658 O O . ARG A 1 89 ? 13.883 1.672 -2.994 1.00 91.06 89 ARG A O 1
ATOM 665 N N . ILE A 1 90 ? 12.467 3.270 -3.731 1.00 92.62 90 ILE A N 1
ATOM 666 C CA . ILE A 1 90 ? 11.649 3.322 -2.511 1.00 92.62 90 ILE A CA 1
ATOM 667 C C . ILE A 1 90 ? 10.934 1.977 -2.299 1.00 92.62 90 ILE A C 1
ATOM 669 O O . ILE A 1 90 ? 11.045 1.388 -1.223 1.00 92.62 90 ILE A O 1
ATOM 673 N N . LEU A 1 91 ? 10.258 1.448 -3.322 1.00 94.25 91 LEU A N 1
ATOM 674 C CA . LEU A 1 91 ? 9.514 0.187 -3.218 1.00 94.25 91 LEU A CA 1
ATOM 675 C C . LEU A 1 91 ? 10.437 -1.008 -2.964 1.00 94.25 91 LEU A C 1
ATOM 677 O O . LEU A 1 91 ? 10.162 -1.817 -2.081 1.00 94.25 91 LEU A O 1
ATOM 681 N N . ARG A 1 92 ? 11.577 -1.086 -3.654 1.00 93.75 92 ARG A N 1
ATOM 682 C CA . ARG A 1 92 ? 12.619 -2.094 -3.421 1.00 93.75 92 ARG A CA 1
ATOM 683 C C . ARG A 1 92 ? 13.155 -2.013 -1.995 1.00 93.75 92 ARG A C 1
ATOM 685 O O . ARG A 1 92 ? 13.295 -3.046 -1.350 1.00 93.75 92 ARG A O 1
ATOM 692 N N . ARG A 1 93 ? 13.424 -0.803 -1.488 1.00 95.12 93 ARG A N 1
ATOM 693 C CA . ARG A 1 93 ? 13.841 -0.599 -0.094 1.00 95.12 93 ARG A CA 1
ATOM 694 C C . ARG A 1 93 ? 12.767 -1.079 0.880 1.00 95.12 93 ARG A C 1
ATOM 696 O O . ARG A 1 93 ? 13.109 -1.666 1.898 1.00 95.12 93 ARG A O 1
ATOM 703 N N . SER A 1 94 ? 11.486 -0.883 0.564 1.00 95.31 94 SER A N 1
ATOM 704 C CA . SER A 1 94 ? 10.385 -1.338 1.421 1.00 95.31 94 SER A CA 1
ATOM 705 C C . SER A 1 94 ? 10.405 -2.853 1.669 1.00 95.31 94 SER A C 1
ATOM 707 O O . SER A 1 94 ? 10.099 -3.283 2.779 1.00 95.31 94 SER A O 1
ATOM 709 N N . LEU A 1 95 ? 10.860 -3.650 0.691 1.00 94.88 95 LEU A N 1
ATOM 710 C CA . LEU A 1 95 ? 10.938 -5.112 0.799 1.00 94.88 95 LEU A CA 1
ATOM 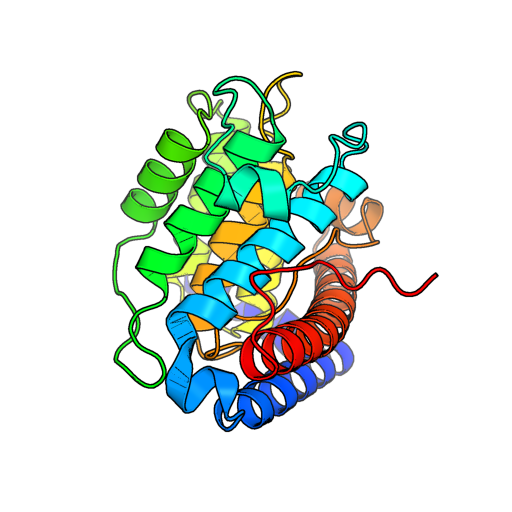711 C C . LEU A 1 95 ? 11.868 -5.581 1.926 1.00 94.88 95 LEU A C 1
ATOM 713 O O . LEU A 1 95 ? 11.630 -6.630 2.524 1.00 94.88 95 LEU A O 1
ATOM 717 N N . GLU A 1 96 ? 12.911 -4.806 2.242 1.00 93.69 96 GLU A N 1
ATOM 718 C CA . GLU A 1 96 ? 13.852 -5.115 3.328 1.00 93.69 96 GLU A CA 1
ATOM 719 C C . GLU A 1 96 ? 13.168 -5.080 4.705 1.00 93.69 96 GLU A C 1
ATOM 721 O O . GLU A 1 96 ? 13.621 -5.722 5.648 1.00 93.69 96 GLU A O 1
ATOM 726 N N . TYR A 1 97 ? 12.033 -4.386 4.801 1.00 94.75 97 TYR A N 1
ATOM 727 C CA . TYR A 1 97 ? 11.276 -4.171 6.030 1.00 94.75 97 TYR A CA 1
ATOM 728 C C . TYR A 1 97 ? 10.067 -5.099 6.187 1.00 94.75 97 TYR A C 1
ATOM 730 O O . TYR A 1 97 ? 9.288 -4.918 7.128 1.00 94.75 97 TYR A O 1
ATOM 738 N N . TYR A 1 98 ? 9.891 -6.065 5.278 1.00 92.06 98 TYR A N 1
ATOM 739 C CA . TYR A 1 98 ? 8.789 -7.037 5.321 1.00 92.06 98 TYR A CA 1
ATOM 740 C C . TYR A 1 98 ? 9.104 -8.237 6.222 1.00 92.06 98 TYR A C 1
ATOM 742 O O . TYR A 1 98 ? 8.191 -8.913 6.686 1.00 92.06 98 TYR A O 1
ATOM 750 N N . GLY A 1 99 ? 10.387 -8.522 6.466 1.00 85.88 99 GLY A N 1
ATOM 751 C CA . GLY A 1 99 ? 10.814 -9.754 7.130 1.00 85.88 99 GLY A CA 1
ATOM 752 C C . GLY A 1 99 ? 10.605 -11.006 6.266 1.00 85.88 99 GLY A C 1
ATOM 753 O O . GLY A 1 99 ? 10.215 -10.942 5.094 1.00 85.88 99 GLY A O 1
ATOM 754 N N . ALA A 1 100 ? 10.898 -12.176 6.834 1.00 85.38 100 ALA A N 1
ATOM 755 C CA . ALA A 1 100 ? 10.651 -13.455 6.169 1.00 85.38 100 ALA A CA 1
ATOM 756 C C . ALA A 1 100 ? 9.145 -13.762 6.108 1.00 85.38 100 ALA A C 1
ATOM 758 O O . ALA A 1 100 ? 8.398 -13.415 7.022 1.00 85.38 100 ALA A O 1
ATOM 759 N N . LEU A 1 101 ? 8.693 -14.433 5.044 1.00 84.38 101 LEU A N 1
ATOM 760 C CA . LEU A 1 101 ? 7.307 -14.900 4.944 1.00 84.38 101 LEU A CA 1
ATOM 761 C C . LEU A 1 101 ? 7.002 -15.862 6.106 1.00 84.38 101 LEU A C 1
ATOM 763 O O . LEU A 1 101 ? 7.726 -16.836 6.294 1.00 84.38 101 LEU A O 1
ATOM 767 N N . GLY A 1 102 ? 5.964 -15.570 6.896 1.00 75.12 102 GLY A N 1
ATOM 768 C CA . GLY A 1 102 ? 5.622 -16.337 8.104 1.00 75.12 102 GLY A CA 1
ATOM 769 C C . GLY A 1 102 ? 6.599 -16.171 9.278 1.00 75.12 102 GLY A C 1
ATOM 770 O O . GLY A 1 102 ? 6.461 -16.863 10.282 1.00 75.12 102 GLY A O 1
ATOM 771 N N . GLY A 1 103 ? 7.590 -15.283 9.156 1.00 79.94 103 GLY A N 1
ATOM 772 C CA . GLY A 1 103 ? 8.545 -14.967 10.214 1.00 79.94 103 GLY A CA 1
ATOM 773 C C . GLY A 1 103 ? 8.079 -13.828 11.119 1.00 79.94 103 GLY A C 1
ATOM 774 O O . GLY A 1 103 ? 6.988 -13.279 10.971 1.00 79.94 103 GLY A O 1
ATOM 775 N N . THR A 1 104 ? 8.938 -13.440 12.061 1.00 79.75 104 THR A N 1
ATOM 776 C CA . THR A 1 104 ? 8.679 -12.279 12.915 1.00 79.75 104 THR A CA 1
ATOM 777 C C . THR A 1 104 ? 8.699 -10.987 12.090 1.00 79.75 104 THR A C 1
ATOM 779 O O . THR A 1 104 ? 9.666 -10.778 11.347 1.00 79.75 104 THR A O 1
ATOM 782 N N . PRO A 1 105 ? 7.700 -10.098 12.248 1.00 76.62 105 PRO A N 1
ATOM 783 C CA . PRO A 1 105 ? 7.694 -8.793 11.598 1.00 76.62 105 PRO A CA 1
ATOM 784 C C . PRO A 1 105 ? 8.941 -7.976 11.937 1.00 76.62 105 PRO A C 1
ATOM 786 O O . PRO A 1 105 ? 9.401 -7.978 13.084 1.00 76.62 105 PRO A O 1
ATOM 789 N N . ASP A 1 106 ? 9.461 -7.240 10.954 1.00 86.69 106 ASP A N 1
ATOM 790 C CA . ASP A 1 106 ? 10.544 -6.288 11.191 1.00 86.69 106 ASP A CA 1
ATOM 791 C C . ASP A 1 106 ? 10.089 -5.185 12.163 1.00 86.69 106 ASP A C 1
ATOM 793 O O . ASP A 1 106 ? 8.975 -4.666 12.065 1.00 86.69 106 ASP A O 1
ATOM 797 N N . ARG A 1 107 ? 10.961 -4.817 13.107 1.00 86.25 107 ARG A N 1
ATOM 798 C CA . ARG A 1 107 ? 10.660 -3.843 14.172 1.00 86.25 107 ARG A CA 1
ATOM 799 C C . ARG A 1 107 ? 11.391 -2.516 14.002 1.00 86.25 107 ARG A C 1
ATOM 801 O O . ARG A 1 107 ? 11.476 -1.744 14.955 1.00 86.25 107 ARG A O 1
ATOM 808 N N . THR A 1 108 ? 11.917 -2.236 12.808 1.00 92.44 108 THR A N 1
ATOM 809 C CA . THR A 1 108 ? 12.594 -0.967 12.524 1.00 92.44 108 THR A CA 1
ATOM 810 C C . THR A 1 108 ? 11.671 0.203 12.887 1.00 92.44 108 THR A C 1
ATOM 812 O O . THR A 1 108 ? 10.532 0.236 12.398 1.00 92.44 108 THR A O 1
ATOM 815 N N . PRO A 1 109 ? 12.130 1.157 13.720 1.00 92.06 109 PRO A N 1
ATOM 816 C CA . PRO A 1 109 ? 11.335 2.308 14.132 1.00 92.06 109 PRO A CA 1
ATOM 817 C C . PRO A 1 109 ? 10.888 3.175 12.952 1.00 92.06 109 PRO A C 1
ATOM 819 O O . PRO A 1 109 ? 11.640 3.375 11.996 1.00 92.06 109 PRO A O 1
ATOM 822 N N . ALA A 1 110 ? 9.701 3.781 13.059 1.00 91.12 110 ALA A N 1
ATOM 823 C CA . ALA A 1 110 ? 9.108 4.603 12.000 1.00 91.12 110 ALA A CA 1
ATOM 824 C C . ALA A 1 110 ? 10.052 5.697 11.467 1.00 91.12 110 ALA A C 1
ATOM 826 O O . ALA A 1 110 ? 10.179 5.875 10.257 1.00 91.12 110 ALA A O 1
ATOM 827 N N . GLY A 1 111 ? 10.775 6.394 12.353 1.00 91.12 111 GLY A N 1
ATOM 828 C CA . GLY A 1 111 ? 11.738 7.424 11.946 1.00 91.12 111 GLY A CA 1
ATOM 829 C C . GLY A 1 111 ? 12.874 6.888 11.066 1.00 91.12 111 GLY A C 1
ATOM 830 O O . GLY A 1 111 ? 13.273 7.547 10.103 1.00 91.12 111 GLY A O 1
ATOM 831 N N . GLN A 1 112 ? 13.353 5.671 11.343 1.00 93.56 112 GLN A N 1
ATOM 832 C CA . GLN A 1 112 ? 14.405 5.030 10.551 1.00 93.56 112 GLN A CA 1
ATOM 833 C C . GLN A 1 112 ? 13.872 4.578 9.186 1.00 93.56 112 GLN A C 1
ATOM 835 O O . GLN A 1 112 ? 14.532 4.820 8.175 1.00 93.56 112 GLN A O 1
ATOM 840 N N . LEU A 1 113 ? 12.653 4.022 9.140 1.00 93.50 113 LEU A N 1
ATOM 841 C CA . LEU A 1 113 ? 11.972 3.666 7.888 1.00 93.50 113 LEU A CA 1
ATOM 842 C C . LEU A 1 113 ? 11.825 4.874 6.966 1.00 93.50 113 LEU A C 1
ATOM 844 O O . LEU A 1 113 ? 12.276 4.850 5.822 1.00 93.50 113 LEU A O 1
ATOM 848 N N . MET A 1 114 ? 11.231 5.955 7.479 1.00 92.38 114 MET A N 1
ATOM 849 C CA . MET A 1 114 ? 11.006 7.172 6.702 1.00 92.38 114 MET A CA 1
ATOM 850 C C . MET A 1 114 ? 12.327 7.758 6.200 1.00 92.38 114 MET A C 1
ATOM 852 O O . MET A 1 114 ? 12.418 8.137 5.035 1.00 92.38 114 MET A O 1
ATOM 856 N N . THR A 1 115 ? 13.367 7.788 7.039 1.00 92.06 115 THR A N 1
ATOM 857 C CA . THR A 1 115 ? 14.700 8.282 6.651 1.00 92.06 115 THR A CA 1
ATOM 858 C C . THR A 1 115 ? 15.299 7.459 5.511 1.00 92.06 115 THR A C 1
ATOM 860 O O . THR A 1 115 ? 15.768 8.028 4.523 1.00 92.06 115 THR A O 1
ATOM 863 N N . ALA A 1 116 ? 15.252 6.129 5.607 1.00 94.06 116 ALA A N 1
ATOM 864 C CA . ALA A 1 116 ? 15.801 5.246 4.584 1.00 94.06 116 ALA A CA 1
ATOM 865 C C . ALA A 1 116 ? 15.044 5.360 3.253 1.00 94.06 116 ALA A C 1
ATOM 867 O O . ALA A 1 116 ? 15.669 5.514 2.205 1.00 94.06 116 ALA A O 1
ATOM 868 N N . LEU A 1 117 ? 13.708 5.353 3.294 1.00 92.88 117 LEU A N 1
ATOM 869 C CA . LEU A 1 117 ? 12.872 5.510 2.103 1.00 92.88 117 LEU A CA 1
ATOM 870 C C . LEU A 1 117 ? 13.083 6.877 1.439 1.00 92.88 117 LEU A C 1
ATOM 872 O O . LEU A 1 117 ? 13.213 6.953 0.221 1.00 92.88 117 LEU A O 1
ATOM 876 N N . ARG A 1 118 ? 13.192 7.956 2.224 1.00 90.38 118 ARG A N 1
ATOM 877 C CA . ARG A 1 118 ? 13.471 9.304 1.701 1.00 90.38 118 ARG A CA 1
ATOM 878 C C . ARG A 1 118 ? 14.823 9.386 1.010 1.00 90.38 118 ARG A C 1
ATOM 880 O O . ARG A 1 118 ? 14.904 9.927 -0.091 1.00 90.38 118 ARG A O 1
ATOM 887 N N . ARG A 1 119 ? 15.867 8.827 1.629 1.00 90.62 119 ARG A N 1
ATOM 888 C CA . ARG A 1 119 ? 17.209 8.760 1.038 1.00 90.62 119 ARG A CA 1
ATOM 889 C C . ARG A 1 119 ? 17.176 8.024 -0.301 1.00 90.62 119 ARG A C 1
ATOM 891 O O . ARG A 1 119 ? 17.702 8.524 -1.291 1.00 90.62 119 ARG A O 1
ATOM 898 N N . ASP A 1 120 ? 16.526 6.868 -0.343 1.00 89.88 120 ASP A N 1
ATOM 899 C CA . ASP A 1 120 ? 16.466 6.036 -1.544 1.00 89.88 120 ASP A CA 1
ATOM 900 C C . ASP A 1 120 ? 15.577 6.641 -2.642 1.00 89.88 120 ASP A C 1
ATOM 902 O O . ASP A 1 120 ? 15.868 6.457 -3.822 1.00 89.88 120 ASP A O 1
ATOM 906 N N . GLY A 1 121 ? 14.564 7.423 -2.268 1.00 87.06 121 GLY A N 1
ATOM 907 C CA . GLY A 1 121 ? 13.739 8.213 -3.182 1.00 87.06 121 GLY A CA 1
ATOM 908 C C . GLY A 1 121 ? 14.373 9.514 -3.674 1.00 87.06 121 GLY A C 1
ATOM 909 O O . GLY A 1 121 ? 13.853 10.122 -4.606 1.00 87.06 121 GLY A O 1
ATOM 910 N N . GLY A 1 122 ? 15.481 9.954 -3.066 1.00 86.50 122 GLY A N 1
ATOM 911 C CA . GLY A 1 122 ? 16.060 11.274 -3.329 1.00 86.50 122 GLY A CA 1
ATOM 912 C C . GLY A 1 122 ? 15.134 12.423 -2.915 1.00 86.50 122 GLY A C 1
ATOM 913 O O . GLY A 1 122 ? 15.092 13.444 -3.596 1.00 86.50 122 GLY A O 1
ATOM 914 N N . LEU A 1 123 ? 14.357 12.239 -1.842 1.00 84.88 123 LEU A N 1
ATOM 915 C CA . LEU A 1 123 ? 13.372 13.220 -1.385 1.00 84.88 123 LEU A CA 1
ATOM 916 C C . LEU A 1 123 ? 14.048 14.367 -0.609 1.00 84.88 123 LEU A C 1
ATOM 918 O O . LEU A 1 123 ? 14.861 14.096 0.283 1.00 84.88 123 LEU A O 1
ATOM 922 N N . PRO A 1 124 ? 13.695 15.638 -0.885 1.00 83.56 124 PRO A N 1
ATOM 923 C CA . PRO A 1 124 ? 14.234 16.788 -0.162 1.00 83.56 124 PRO A CA 1
ATOM 924 C C . PRO A 1 124 ? 13.757 16.791 1.290 1.00 83.56 124 PRO A C 1
ATOM 926 O O . PRO A 1 124 ? 12.765 16.135 1.622 1.00 83.56 124 PRO A O 1
ATOM 929 N N . ALA A 1 125 ? 14.456 17.523 2.166 1.00 83.75 125 ALA A N 1
ATOM 930 C CA . ALA A 1 125 ? 14.041 17.747 3.555 1.00 83.75 125 ALA A CA 1
ATOM 931 C C . ALA A 1 125 ? 12.555 18.167 3.634 1.00 83.75 125 ALA A C 1
ATOM 933 O O . ALA A 1 125 ? 12.110 18.923 2.771 1.00 83.75 125 ALA A O 1
ATOM 934 N N . PRO A 1 126 ? 11.778 17.654 4.611 1.00 84.25 126 PRO A N 1
ATOM 935 C CA . PRO A 1 126 ? 10.386 18.057 4.767 1.00 84.25 126 PRO A CA 1
ATOM 936 C C . PRO A 1 126 ? 10.306 19.554 5.061 1.00 84.25 126 PRO A C 1
ATOM 938 O O . PRO A 1 126 ? 11.002 20.045 5.951 1.00 84.25 126 PRO A O 1
ATOM 941 N N . ASP A 1 127 ? 9.412 20.254 4.371 1.00 87.38 127 ASP A N 1
ATOM 942 C CA . ASP A 1 127 ? 8.924 21.540 4.858 1.00 87.38 127 ASP A CA 1
ATOM 943 C C . ASP A 1 127 ? 8.038 21.333 6.116 1.00 87.38 127 ASP A C 1
ATOM 945 O O . ASP A 1 127 ? 7.757 20.191 6.510 1.00 87.38 127 ASP A O 1
ATOM 949 N N . PRO A 1 128 ? 7.589 22.402 6.801 1.00 89.12 128 PRO A N 1
ATOM 950 C CA . PRO A 1 128 ? 6.770 22.262 8.005 1.00 89.12 128 PRO A CA 1
ATOM 951 C C . PRO A 1 128 ? 5.452 21.493 7.806 1.00 89.12 128 PRO A C 1
ATOM 953 O O . PRO A 1 128 ? 5.014 20.789 8.725 1.00 89.12 128 PRO A O 1
ATOM 956 N N . ALA A 1 129 ? 4.824 21.595 6.630 1.00 87.31 129 ALA A N 1
ATOM 957 C CA . ALA A 1 129 ? 3.575 20.904 6.320 1.00 87.31 129 ALA A CA 1
ATOM 958 C C . ALA A 1 129 ? 3.827 19.401 6.124 1.00 87.31 129 ALA A C 1
ATOM 960 O O . ALA A 1 129 ? 3.211 18.565 6.793 1.00 87.31 129 ALA A O 1
ATOM 961 N N . ALA A 1 130 ? 4.829 19.044 5.323 1.00 87.38 130 ALA A N 1
ATOM 962 C CA . ALA A 1 130 ? 5.270 17.670 5.135 1.00 87.38 130 ALA A CA 1
ATOM 963 C C . ALA A 1 130 ? 5.755 17.035 6.453 1.00 87.38 130 ALA A C 1
ATOM 965 O O . ALA A 1 130 ? 5.461 15.872 6.744 1.00 87.38 130 ALA A O 1
ATOM 966 N N . ALA A 1 131 ? 6.441 17.802 7.308 1.00 90.12 131 ALA A N 1
ATOM 967 C CA . ALA A 1 131 ? 6.876 17.352 8.631 1.00 90.12 131 ALA A CA 1
ATOM 968 C C . ALA A 1 131 ? 5.694 17.060 9.572 1.00 90.12 131 ALA A C 1
ATOM 970 O O . ALA A 1 131 ? 5.781 16.177 10.431 1.00 90.12 131 ALA A O 1
ATOM 971 N N . ARG A 1 132 ? 4.569 17.777 9.439 1.00 92.44 132 ARG A N 1
ATOM 972 C CA . ARG A 1 132 ? 3.331 17.458 10.169 1.00 92.44 132 ARG A CA 1
ATOM 973 C C . ARG A 1 132 ? 2.789 16.096 9.739 1.00 92.44 132 ARG A C 1
ATOM 975 O O . ARG A 1 132 ? 2.538 15.267 10.610 1.00 92.44 132 ARG A O 1
ATOM 982 N N . HIS A 1 133 ? 2.690 15.833 8.438 1.00 92.88 133 HIS A N 1
ATOM 983 C CA . HIS A 1 133 ? 2.241 14.532 7.934 1.00 92.88 133 HIS A CA 1
ATOM 984 C C . HIS A 1 133 ? 3.160 13.385 8.367 1.00 92.88 133 HIS A C 1
ATOM 986 O O . HIS A 1 133 ? 2.674 12.365 8.848 1.00 92.88 133 HIS A O 1
ATOM 992 N N . GLN A 1 134 ? 4.482 13.571 8.321 1.00 91.44 134 GLN A N 1
ATOM 993 C CA . GLN A 1 134 ? 5.435 12.563 8.805 1.00 91.44 134 GLN A CA 1
ATOM 994 C C . GLN A 1 134 ? 5.268 12.239 10.294 1.00 91.44 134 GLN A C 1
ATOM 996 O O . GLN A 1 134 ? 5.377 11.077 10.686 1.00 91.44 134 GLN A O 1
ATOM 1001 N N . ARG A 1 135 ? 4.968 13.238 11.133 1.00 93.25 135 ARG A N 1
ATOM 1002 C CA . ARG A 1 135 ? 4.673 13.004 12.556 1.00 93.25 135 ARG A CA 1
ATOM 1003 C C . ARG A 1 135 ? 3.402 12.180 12.745 1.00 93.25 135 ARG A C 1
ATOM 1005 O O . ARG A 1 135 ? 3.393 11.295 13.598 1.00 93.25 135 ARG A O 1
ATOM 1012 N N . ILE A 1 136 ? 2.364 12.430 11.946 1.00 93.94 136 ILE A N 1
ATOM 1013 C CA . ILE A 1 136 ? 1.128 11.638 11.999 1.00 93.94 136 ILE A CA 1
ATOM 1014 C C . ILE A 1 136 ? 1.394 10.202 11.539 1.00 93.94 136 ILE A C 1
ATOM 1016 O O . ILE A 1 136 ? 1.008 9.268 12.232 1.00 93.94 136 ILE A O 1
ATOM 1020 N N . ILE A 1 137 ? 2.128 10.008 10.440 1.00 94.19 137 ILE A N 1
ATOM 1021 C CA . ILE A 1 137 ? 2.513 8.670 9.967 1.00 94.19 137 ILE A CA 1
ATOM 1022 C C . ILE A 1 137 ? 3.308 7.915 11.039 1.00 94.19 137 ILE A C 1
ATOM 1024 O O . ILE A 1 137 ? 3.024 6.751 11.311 1.00 94.19 137 ILE A O 1
ATOM 1028 N N . ALA A 1 138 ? 4.274 8.568 11.692 1.00 93.19 138 ALA A N 1
ATOM 1029 C CA . ALA A 1 138 ? 5.037 7.952 12.774 1.00 93.19 138 ALA A CA 1
ATOM 1030 C C . ALA A 1 138 ? 4.146 7.548 13.960 1.00 93.19 138 ALA A C 1
ATOM 1032 O O . ALA A 1 138 ? 4.354 6.480 14.542 1.00 93.19 138 ALA A O 1
ATOM 1033 N N . ALA A 1 139 ? 3.140 8.365 14.293 1.00 93.12 139 ALA A N 1
ATOM 1034 C CA . ALA A 1 139 ? 2.153 8.030 15.312 1.00 93.12 139 ALA A CA 1
ATOM 1035 C C . ALA A 1 139 ? 1.291 6.830 14.890 1.00 93.12 139 ALA A C 1
ATOM 1037 O O . ALA A 1 139 ? 1.160 5.894 15.671 1.00 93.12 139 ALA A O 1
ATOM 1038 N N . LEU A 1 140 ? 0.781 6.805 13.653 1.00 94.25 140 LEU A N 1
ATOM 1039 C CA . LEU A 1 140 ? -0.013 5.696 13.107 1.00 94.25 140 LEU A CA 1
ATOM 1040 C C . LEU A 1 140 ? 0.767 4.375 13.112 1.00 94.25 140 LEU A C 1
ATOM 1042 O O . LEU A 1 140 ? 0.269 3.371 13.610 1.00 94.25 140 LEU A O 1
ATOM 1046 N N . LEU A 1 141 ? 2.024 4.396 12.661 1.00 91.69 141 LEU A N 1
ATOM 1047 C CA . LEU A 1 141 ? 2.917 3.231 12.671 1.00 91.69 141 LEU A CA 1
ATOM 1048 C C . LEU A 1 141 ? 3.211 2.692 14.082 1.00 91.69 141 LEU A C 1
ATOM 1050 O O . LEU A 1 141 ? 3.653 1.553 14.211 1.00 91.69 141 LEU A O 1
ATOM 1054 N N . SER A 1 142 ? 3.000 3.502 15.123 1.00 86.88 142 SER A N 1
ATOM 1055 C CA . SER A 1 142 ? 3.313 3.152 16.514 1.00 86.88 142 SER A CA 1
ATOM 1056 C C . SER A 1 142 ? 2.073 2.888 17.373 1.00 86.88 142 SER A C 1
ATOM 1058 O O . SER A 1 142 ? 2.203 2.300 18.443 1.00 86.88 142 SER A O 1
ATOM 1060 N N . ALA A 1 143 ? 0.890 3.348 16.955 1.00 78.31 143 ALA A N 1
ATOM 1061 C CA . ALA A 1 143 ? -0.287 3.425 17.818 1.00 78.31 143 ALA A CA 1
ATOM 1062 C C . ALA A 1 143 ? -0.894 2.058 18.162 1.00 78.31 143 ALA A C 1
ATOM 1064 O O . ALA A 1 143 ? -1.483 1.934 19.231 1.00 78.31 143 ALA A O 1
ATOM 1065 N N . GLY A 1 144 ? -0.732 1.052 17.294 1.00 76.19 144 GLY A N 1
ATOM 1066 C CA . GLY A 1 144 ? -1.471 -0.208 17.387 1.00 76.19 144 GLY A CA 1
ATOM 1067 C C . GLY A 1 144 ? -2.970 0.035 17.173 1.00 76.19 144 GLY A C 1
ATOM 1068 O O . GLY A 1 144 ? -3.633 0.684 17.975 1.00 76.19 144 GLY A O 1
ATOM 1069 N N . GLY A 1 145 ? -3.526 -0.450 16.069 1.00 86.19 145 GLY A N 1
ATOM 1070 C CA . GLY A 1 145 ? -4.923 -0.191 15.726 1.00 86.19 145 GLY A CA 1
ATOM 1071 C C . GLY A 1 145 ? -5.418 -1.093 14.604 1.00 86.19 145 GLY A C 1
ATOM 1072 O O . GLY A 1 145 ? -4.670 -1.963 14.148 1.00 86.19 145 GLY A O 1
ATOM 1073 N N . PRO A 1 146 ? -6.666 -0.898 14.146 1.00 95.06 146 PRO A N 1
ATOM 1074 C CA . PRO A 1 146 ? -7.224 -1.633 13.020 1.00 95.06 146 PRO A CA 1
ATOM 1075 C C . PRO A 1 146 ? -6.297 -1.531 11.809 1.00 95.06 146 PRO A C 1
ATOM 1077 O O . PRO A 1 146 ? -6.014 -0.436 11.308 1.00 95.06 146 PRO A O 1
ATOM 1080 N N . ALA A 1 147 ? -5.777 -2.679 11.376 1.00 95.44 147 ALA A N 1
ATOM 1081 C CA . ALA A 1 147 ? -4.671 -2.747 10.430 1.00 95.44 147 ALA A CA 1
ATOM 1082 C C . ALA A 1 147 ? -4.998 -2.063 9.095 1.00 95.44 147 ALA A C 1
ATOM 1084 O O . ALA A 1 147 ? -4.184 -1.304 8.566 1.00 95.44 147 ALA A O 1
ATOM 1085 N N . PHE A 1 148 ? -6.209 -2.285 8.582 1.00 97.50 148 PHE A N 1
ATOM 1086 C CA . PHE A 1 148 ? -6.669 -1.714 7.321 1.00 97.50 148 PHE A CA 1
ATOM 1087 C C . PHE A 1 148 ? -6.791 -0.186 7.371 1.00 97.50 148 PHE A C 1
ATOM 1089 O O . PHE A 1 148 ? -6.107 0.498 6.614 1.00 97.50 148 PHE A O 1
ATOM 1096 N N . VAL A 1 149 ? -7.562 0.355 8.321 1.00 97.06 149 VAL A N 1
ATOM 1097 C CA . VAL A 1 149 ? -7.730 1.811 8.487 1.00 97.06 149 VAL A CA 1
ATOM 1098 C C . VAL A 1 149 ? -6.377 2.490 8.684 1.00 97.06 149 VAL A C 1
ATOM 1100 O O . VAL A 1 149 ? -6.061 3.475 8.023 1.00 97.06 149 VAL A O 1
ATOM 1103 N N . THR A 1 150 ? -5.521 1.926 9.538 1.00 97.25 150 THR A N 1
ATOM 1104 C CA . THR A 1 150 ? -4.185 2.484 9.791 1.00 97.25 150 THR A CA 1
ATOM 1105 C C . THR A 1 150 ? -3.342 2.507 8.509 1.00 97.25 150 THR A C 1
ATOM 1107 O O . THR A 1 150 ? -2.690 3.509 8.222 1.00 97.25 150 THR A O 1
ATOM 1110 N N . THR A 1 151 ? -3.403 1.446 7.696 1.00 97.19 151 THR A N 1
ATOM 1111 C CA . THR A 1 151 ? -2.738 1.369 6.382 1.00 97.19 151 THR A CA 1
ATOM 1112 C C . THR A 1 151 ? -3.252 2.443 5.420 1.00 97.19 151 THR A C 1
ATOM 1114 O O . THR A 1 151 ? -2.445 3.134 4.796 1.00 97.19 151 THR A O 1
ATOM 1117 N N . ALA A 1 152 ? -4.573 2.620 5.326 1.00 97.00 152 ALA A N 1
ATOM 1118 C CA . ALA A 1 152 ? -5.197 3.615 4.456 1.00 97.00 152 ALA A CA 1
ATOM 1119 C C . ALA A 1 152 ? -4.798 5.049 4.846 1.00 97.00 152 ALA A C 1
ATOM 1121 O O . ALA A 1 152 ? -4.421 5.847 3.986 1.00 97.00 152 ALA A O 1
ATOM 1122 N N . LEU A 1 153 ? -4.792 5.374 6.143 1.00 96.25 153 LEU A N 1
ATOM 1123 C CA . LEU A 1 153 ? -4.431 6.716 6.618 1.00 96.25 153 LEU A CA 1
ATOM 1124 C C . LEU A 1 153 ? -2.923 7.006 6.526 1.00 96.25 153 LEU A C 1
ATOM 1126 O O . LEU A 1 153 ? -2.526 8.150 6.288 1.00 96.25 153 LEU A O 1
ATOM 1130 N N . ILE A 1 154 ? -2.064 5.984 6.656 1.00 95.69 154 ILE A N 1
ATOM 1131 C CA . ILE A 1 154 ? -0.629 6.115 6.350 1.00 95.69 154 ILE A CA 1
ATOM 1132 C C . ILE A 1 154 ? -0.443 6.530 4.891 1.00 95.69 154 ILE A C 1
ATOM 1134 O O . ILE A 1 154 ? 0.368 7.416 4.610 1.00 95.69 154 ILE A O 1
ATOM 1138 N N . TRP A 1 155 ? -1.199 5.925 3.972 1.00 94.75 155 TRP A N 1
ATOM 1139 C CA . TRP A 1 155 ? -1.141 6.305 2.568 1.00 94.75 155 TRP A CA 1
ATOM 1140 C C . TRP A 1 155 ? -1.619 7.745 2.367 1.00 94.75 155 TRP A C 1
ATOM 1142 O O . TRP A 1 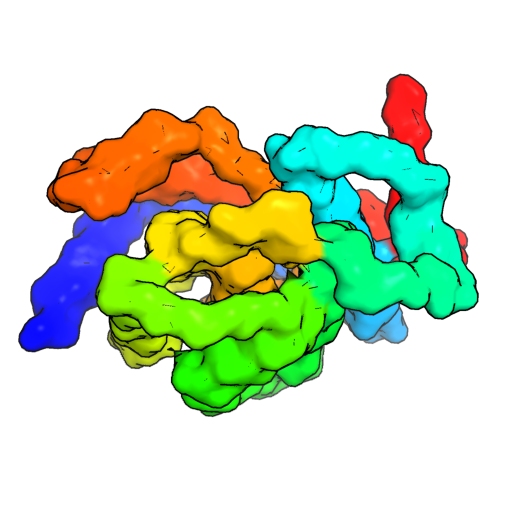155 ? -0.863 8.537 1.803 1.00 94.75 155 TRP A O 1
ATOM 1152 N N . ALA A 1 156 ? -2.789 8.121 2.896 1.00 94.81 156 ALA A N 1
ATOM 1153 C CA . ALA A 1 156 ? -3.318 9.485 2.782 1.00 94.81 156 ALA A CA 1
ATOM 1154 C C . ALA A 1 156 ? -2.297 10.543 3.215 1.00 94.81 156 ALA A C 1
ATOM 1156 O O . ALA A 1 156 ? -1.978 11.467 2.469 1.00 94.81 156 ALA A O 1
ATOM 1157 N N . HIS A 1 157 ? -1.711 10.387 4.404 1.00 93.88 157 HIS A N 1
ATOM 1158 C CA . HIS A 1 157 ? -0.699 11.326 4.880 1.00 93.88 157 HIS A CA 1
ATOM 1159 C C . HIS A 1 157 ? 0.624 11.222 4.122 1.00 93.88 157 HIS A C 1
ATOM 1161 O O . HIS A 1 157 ? 1.351 12.208 4.037 1.00 93.88 157 HIS A O 1
ATOM 1167 N N . GLY A 1 158 ? 0.946 10.065 3.545 1.00 91.06 158 GLY A N 1
ATOM 1168 C CA . GLY A 1 158 ? 2.068 9.925 2.626 1.00 91.06 158 GLY A CA 1
ATOM 1169 C C . GLY A 1 158 ? 1.885 10.749 1.350 1.00 91.06 158 GLY A C 1
ATOM 1170 O O . GLY A 1 158 ? 2.851 11.370 0.909 1.00 91.06 158 GLY A O 1
ATOM 1171 N N . GLN A 1 159 ? 0.657 10.808 0.819 1.00 88.50 159 GLN A N 1
ATOM 1172 C CA . GLN A 1 159 ? 0.290 11.667 -0.313 1.00 88.50 159 GLN A CA 1
ATOM 1173 C C . GLN A 1 159 ? 0.308 13.148 0.090 1.00 88.50 159 GLN A C 1
ATOM 1175 O O . GLN A 1 159 ? 0.957 13.962 -0.565 1.00 88.50 159 GLN A O 1
ATOM 1180 N N . GLY A 1 160 ? -0.325 13.484 1.221 1.00 85.69 160 GLY A N 1
ATOM 1181 C CA . GLY A 1 160 ? -0.386 14.848 1.759 1.00 85.69 160 GLY A CA 1
ATOM 1182 C C . GLY A 1 160 ? 0.972 15.424 2.164 1.00 85.69 160 GLY A C 1
ATOM 1183 O O . GLY A 1 160 ? 1.156 16.636 2.171 1.00 85.69 160 GLY A O 1
ATOM 1184 N N . ALA A 1 161 ? 1.967 14.572 2.438 1.00 81.50 161 ALA A N 1
ATOM 1185 C CA . ALA A 1 161 ? 3.342 15.013 2.652 1.00 81.50 161 ALA A CA 1
ATOM 1186 C C . ALA A 1 161 ? 3.993 15.624 1.394 1.00 81.50 161 ALA A C 1
ATOM 1188 O O . ALA A 1 161 ? 5.074 16.189 1.522 1.00 81.50 161 ALA A O 1
ATOM 1189 N N . GLY A 1 162 ? 3.352 15.515 0.219 1.00 65.62 162 GLY A N 1
ATOM 1190 C CA . GLY A 1 162 ? 3.550 16.404 -0.924 1.00 65.62 162 GLY A CA 1
ATOM 1191 C C . GLY A 1 162 ? 5.008 16.611 -1.324 1.00 65.62 162 GLY A C 1
ATOM 1192 O O . GLY A 1 162 ? 5.569 17.678 -1.116 1.00 65.62 162 GLY A O 1
ATOM 1193 N N . TRP A 1 163 ? 5.634 15.619 -1.957 1.00 64.69 163 TRP A N 1
ATOM 1194 C CA . TRP A 1 163 ? 7.012 15.741 -2.466 1.00 64.69 163 TRP A CA 1
ATOM 1195 C C . TRP A 1 163 ? 7.068 16.282 -3.899 1.00 64.69 163 TRP A C 1
ATOM 1197 O O . TRP A 1 163 ? 7.930 15.874 -4.679 1.00 64.69 163 TRP A O 1
ATOM 1207 N N . ALA A 1 164 ? 6.122 17.159 -4.252 1.00 49.62 164 ALA A N 1
ATOM 1208 C CA . ALA A 1 164 ? 5.865 17.640 -5.606 1.00 49.62 164 ALA A CA 1
ATOM 1209 C C . ALA A 1 164 ? 6.962 18.603 -6.097 1.00 49.62 164 ALA A C 1
ATOM 1211 O O . ALA A 1 164 ? 6.766 19.803 -6.248 1.00 49.62 164 ALA A O 1
ATOM 1212 N N . GLY A 1 165 ? 8.150 18.061 -6.346 1.00 51.41 165 GLY A N 1
ATOM 1213 C CA . GLY A 1 165 ? 9.084 18.607 -7.319 1.00 51.41 165 GLY A CA 1
ATOM 1214 C C . GLY A 1 165 ? 8.905 17.873 -8.646 1.00 51.41 165 GLY A C 1
ATOM 1215 O O . GLY A 1 165 ? 8.673 16.666 -8.659 1.00 51.41 165 GLY A O 1
ATOM 1216 N N . THR A 1 166 ? 9.082 18.571 -9.767 1.00 49.91 166 THR A N 1
ATOM 1217 C CA . THR A 1 166 ? 8.901 18.053 -11.142 1.00 49.91 166 THR A CA 1
ATOM 1218 C C . THR A 1 166 ? 9.824 16.884 -11.531 1.00 49.91 166 THR A C 1
ATOM 1220 O O . THR A 1 166 ? 9.657 16.305 -12.598 1.00 49.91 166 THR A O 1
ATOM 1223 N N . ALA A 1 167 ? 10.777 16.505 -10.672 1.00 58.97 167 ALA A N 1
ATOM 1224 C CA . ALA A 1 167 ? 11.694 15.375 -10.860 1.00 58.97 167 ALA A CA 1
ATOM 1225 C C . ALA A 1 167 ? 11.627 14.320 -9.729 1.00 58.97 167 ALA A C 1
ATOM 1227 O O . ALA A 1 167 ? 12.447 13.399 -9.678 1.00 58.97 167 ALA A O 1
ATOM 1228 N N . GLY A 1 168 ? 10.724 14.470 -8.753 1.00 65.06 168 GLY A N 1
ATOM 1229 C CA . GLY A 1 168 ? 10.545 13.510 -7.657 1.00 65.06 168 GLY A CA 1
ATOM 1230 C C . GLY A 1 168 ? 9.801 12.243 -8.101 1.00 65.06 168 GLY A C 1
ATOM 1231 O O . GLY A 1 168 ? 9.160 12.255 -9.148 1.00 65.06 168 GLY A O 1
ATOM 1232 N N . PRO A 1 169 ? 9.864 11.135 -7.337 1.00 76.31 169 PRO A N 1
ATOM 1233 C CA . PRO A 1 169 ? 8.895 10.054 -7.519 1.00 76.31 169 PRO A CA 1
ATOM 1234 C C . PRO A 1 169 ? 7.466 10.592 -7.295 1.00 76.31 169 PRO A C 1
ATOM 1236 O O . PRO A 1 169 ? 7.314 11.602 -6.599 1.00 76.31 169 PRO A O 1
ATOM 1239 N N . PRO A 1 170 ? 6.420 9.926 -7.817 1.00 81.88 170 PRO A N 1
ATOM 1240 C CA . PRO A 1 170 ? 5.044 10.253 -7.525 1.00 81.88 170 PRO A CA 1
ATOM 1241 C C . PRO A 1 170 ? 4.808 10.410 -6.021 1.00 81.88 170 PRO A C 1
ATOM 1243 O O . PRO A 1 170 ? 5.353 9.638 -5.223 1.00 81.88 170 PRO A O 1
ATOM 1246 N N . ALA A 1 171 ? 3.983 11.382 -5.622 1.00 77.38 171 ALA A N 1
ATOM 1247 C CA . ALA A 1 171 ? 3.681 11.637 -4.209 1.00 77.38 171 ALA A CA 1
ATOM 1248 C C . ALA A 1 171 ? 3.135 10.379 -3.501 1.00 77.38 171 ALA A C 1
ATOM 1250 O O . ALA A 1 171 ? 3.466 10.108 -2.344 1.00 77.38 171 ALA A O 1
ATOM 1251 N N . SER A 1 172 ? 2.390 9.556 -4.242 1.00 83.62 172 SER A N 1
ATOM 1252 C CA . SER A 1 172 ? 1.855 8.270 -3.802 1.00 83.62 172 SER A CA 1
ATOM 1253 C C . SER A 1 172 ? 2.933 7.225 -3.485 1.00 83.62 172 SER A C 1
ATOM 1255 O O . SER A 1 172 ? 2.713 6.401 -2.605 1.00 83.62 172 SER A O 1
ATOM 1257 N N . ALA A 1 173 ? 4.127 7.262 -4.093 1.00 90.38 173 ALA A N 1
ATOM 1258 C CA . ALA A 1 173 ? 5.146 6.213 -3.941 1.00 90.38 173 ALA A CA 1
ATOM 1259 C C . ALA A 1 173 ? 5.678 6.070 -2.508 1.00 90.38 173 ALA A C 1
ATOM 1261 O O . ALA A 1 173 ? 5.894 4.956 -2.015 1.00 90.38 173 ALA A O 1
ATOM 1262 N N . PHE A 1 174 ? 5.896 7.196 -1.826 1.00 90.94 174 PHE A N 1
ATOM 1263 C CA . PHE A 1 174 ? 6.361 7.202 -0.439 1.00 90.94 174 PHE A CA 1
ATOM 1264 C C . PHE A 1 174 ? 5.276 6.676 0.510 1.00 90.94 174 PHE A C 1
ATOM 1266 O O . PHE A 1 174 ? 5.553 5.801 1.334 1.00 90.94 174 PHE A O 1
ATOM 1273 N N . GLY A 1 175 ? 4.038 7.158 0.346 1.00 92.31 175 GLY A N 1
ATOM 1274 C CA . GLY A 1 175 ? 2.875 6.703 1.110 1.00 92.31 175 GLY A CA 1
ATOM 1275 C C . GLY A 1 175 ? 2.569 5.225 0.898 1.00 92.31 175 GLY A C 1
ATOM 1276 O O . GLY A 1 175 ? 2.495 4.479 1.871 1.00 92.31 175 GLY A O 1
ATOM 1277 N N . ALA A 1 176 ? 2.508 4.781 -0.358 1.00 94.56 176 ALA A N 1
ATOM 1278 C CA . ALA A 1 176 ? 2.303 3.388 -0.738 1.00 94.56 176 ALA A CA 1
ATOM 1279 C C . ALA A 1 176 ? 3.364 2.472 -0.117 1.00 94.56 176 ALA A C 1
ATOM 1281 O O . ALA A 1 176 ? 3.040 1.429 0.441 1.00 94.56 176 ALA A O 1
ATOM 1282 N N . SER A 1 177 ? 4.638 2.872 -0.130 1.00 95.69 177 SER A N 1
ATOM 1283 C CA . SER A 1 177 ? 5.712 2.057 0.452 1.00 95.69 177 SER A CA 1
ATOM 1284 C C . SER A 1 177 ? 5.571 1.896 1.967 1.00 95.69 177 SER A C 1
ATOM 1286 O O . SER A 1 177 ? 5.749 0.795 2.485 1.00 95.69 177 SER A O 1
ATOM 1288 N N . LEU A 1 178 ? 5.213 2.965 2.685 1.00 95.81 178 LEU A N 1
ATOM 1289 C CA . LEU A 1 178 ? 4.952 2.898 4.126 1.00 95.81 178 LEU A CA 1
ATOM 1290 C C . LEU A 1 178 ? 3.685 2.097 4.440 1.00 95.81 178 LEU A C 1
ATOM 1292 O O . LEU A 1 178 ? 3.693 1.298 5.378 1.00 95.81 178 LEU A O 1
ATOM 1296 N N . ALA A 1 179 ? 2.637 2.257 3.632 1.00 96.31 179 ALA A N 1
ATOM 1297 C CA . ALA A 1 179 ? 1.404 1.491 3.736 1.00 96.31 179 ALA A CA 1
ATOM 1298 C C . ALA A 1 179 ? 1.668 -0.011 3.538 1.00 96.31 179 ALA A C 1
ATOM 1300 O O . ALA A 1 179 ? 1.243 -0.803 4.372 1.00 96.31 179 ALA A O 1
ATOM 1301 N N . LYS A 1 180 ? 2.459 -0.420 2.532 1.00 96.69 180 LYS A N 1
ATOM 1302 C CA . LYS A 1 180 ? 2.849 -1.833 2.345 1.00 96.69 180 LYS A CA 1
ATOM 1303 C C . LYS A 1 180 ? 3.647 -2.382 3.520 1.00 96.69 180 LYS A C 1
ATOM 1305 O O . LYS A 1 180 ? 3.359 -3.478 3.988 1.00 96.69 180 LYS A O 1
ATOM 1310 N N . ILE A 1 181 ? 4.628 -1.628 4.026 1.00 96.00 181 ILE A N 1
ATOM 1311 C CA . ILE A 1 181 ? 5.395 -2.048 5.210 1.00 96.00 181 ILE A CA 1
ATOM 1312 C C . ILE A 1 181 ? 4.449 -2.282 6.390 1.00 96.00 181 ILE A C 1
ATOM 1314 O O . ILE A 1 181 ? 4.545 -3.308 7.063 1.00 96.00 181 ILE A O 1
ATOM 1318 N N . HIS A 1 182 ? 3.525 -1.352 6.632 1.00 96.19 182 HIS A N 1
ATOM 1319 C CA . HIS A 1 182 ? 2.544 -1.488 7.699 1.00 96.19 182 HIS A CA 1
ATOM 1320 C C . HIS A 1 182 ? 1.601 -2.679 7.469 1.00 96.19 182 HIS A C 1
ATOM 1322 O O . HIS A 1 182 ? 1.405 -3.473 8.388 1.00 96.19 182 HIS A O 1
ATOM 1328 N N . ALA A 1 183 ? 1.059 -2.853 6.262 1.00 95.44 183 ALA A N 1
ATOM 1329 C CA . ALA A 1 183 ? 0.155 -3.950 5.917 1.00 95.44 183 ALA A CA 1
ATOM 1330 C C . ALA A 1 183 ? 0.800 -5.324 6.152 1.00 95.44 183 ALA A C 1
ATOM 1332 O O . ALA A 1 183 ? 0.184 -6.205 6.753 1.00 95.44 183 ALA A O 1
ATOM 1333 N N . VAL A 1 184 ? 2.072 -5.485 5.773 1.00 94.19 184 VAL A N 1
ATOM 1334 C CA . VAL A 1 184 ? 2.829 -6.718 6.028 1.00 94.19 184 VAL A CA 1
ATOM 1335 C C . VAL A 1 184 ? 3.052 -6.927 7.525 1.00 94.19 184 VAL A C 1
ATOM 1337 O O . VAL A 1 184 ? 2.804 -8.014 8.043 1.00 94.19 184 VAL A O 1
ATOM 1340 N N . ARG A 1 185 ? 3.495 -5.892 8.251 1.00 92.88 185 ARG A N 1
ATOM 1341 C CA . ARG A 1 185 ? 3.824 -6.003 9.685 1.00 92.88 185 ARG A CA 1
ATOM 1342 C C . ARG A 1 185 ? 2.616 -6.227 10.580 1.00 92.88 185 ARG A C 1
ATOM 1344 O O . ARG A 1 185 ? 2.742 -6.881 11.611 1.00 92.88 185 ARG A O 1
ATOM 1351 N N . SER A 1 186 ? 1.479 -5.656 10.202 1.00 92.44 186 SER A N 1
ATOM 1352 C CA . SER A 1 186 ? 0.211 -5.796 10.918 1.00 92.44 186 SER A CA 1
ATOM 1353 C C . SER A 1 186 ? -0.513 -7.104 10.595 1.00 92.44 186 SER A C 1
ATOM 1355 O O . SER A 1 186 ? -1.479 -7.438 11.272 1.00 92.44 186 SER A O 1
ATOM 1357 N N . GLY A 1 187 ? -0.048 -7.853 9.588 1.00 91.81 187 GLY A N 1
ATOM 1358 C CA . GLY A 1 187 ? -0.672 -9.099 9.151 1.00 91.81 187 GLY A CA 1
ATOM 1359 C C . GLY A 1 187 ? -1.907 -8.912 8.268 1.00 91.81 187 GLY A C 1
ATOM 1360 O O . GLY A 1 187 ? -2.546 -9.907 7.947 1.00 91.81 187 GLY A O 1
ATOM 1361 N N . LEU A 1 188 ? -2.221 -7.680 7.851 1.00 93.81 188 LEU A N 1
ATOM 1362 C CA . LEU A 1 188 ? -3.270 -7.403 6.863 1.00 93.81 188 LEU A CA 1
ATOM 1363 C C . LEU A 1 188 ? -2.940 -8.045 5.510 1.00 93.81 188 LEU A C 1
ATOM 1365 O O . LEU A 1 188 ? -3.794 -8.653 4.880 1.00 93.81 188 LEU A O 1
ATOM 1369 N N . GLU A 1 189 ? -1.683 -7.919 5.079 1.00 93.38 189 GLU A N 1
ATOM 1370 C CA . GLU A 1 189 ? -1.187 -8.493 3.827 1.00 93.38 189 GLU A CA 1
ATOM 1371 C C . GLU A 1 189 ? 0.195 -9.128 4.052 1.00 93.38 189 GLU A C 1
ATOM 1373 O O . GLU A 1 189 ? 1.218 -8.570 3.663 1.00 93.38 189 GLU A O 1
ATOM 1378 N N . PRO A 1 190 ? 0.282 -10.285 4.735 1.00 91.44 190 PRO A N 1
ATOM 1379 C CA . PRO A 1 190 ? 1.562 -10.849 5.170 1.00 91.44 190 PRO A CA 1
ATOM 1380 C C . PRO A 1 190 ? 2.432 -11.364 4.009 1.00 91.44 190 PRO A C 1
ATOM 1382 O O . PRO A 1 190 ? 3.636 -11.597 4.179 1.00 91.44 190 PRO A O 1
ATOM 1385 N N . ALA A 1 191 ? 1.848 -11.562 2.822 1.00 91.44 191 ALA A N 1
ATOM 1386 C CA . ALA A 1 191 ? 2.572 -12.034 1.650 1.00 91.44 191 ALA A CA 1
ATOM 1387 C C . ALA A 1 191 ? 3.475 -10.946 1.040 1.00 91.44 191 ALA A C 1
ATOM 1389 O O . ALA A 1 191 ? 4.564 -11.275 0.558 1.00 91.44 191 ALA A O 1
ATOM 1390 N N . GLY A 1 192 ? 3.121 -9.666 1.156 1.00 93.88 192 GLY A N 1
ATOM 1391 C CA . GLY A 1 192 ? 3.868 -8.538 0.602 1.00 93.88 192 GLY A CA 1
ATOM 1392 C C . GLY A 1 192 ? 3.761 -8.424 -0.921 1.00 93.88 192 GLY A C 1
ATOM 1393 O O . GLY A 1 192 ? 4.697 -7.915 -1.544 1.00 93.88 192 GLY A O 1
ATOM 1394 N N . VAL A 1 193 ? 2.699 -8.957 -1.536 1.00 95.44 193 VAL A N 1
ATOM 1395 C CA . VAL A 1 193 ? 2.571 -9.085 -3.004 1.00 95.44 193 VAL A CA 1
ATOM 1396 C C . VAL A 1 193 ? 1.424 -8.301 -3.621 1.00 95.44 193 VAL A C 1
ATOM 1398 O O . VAL A 1 193 ? 1.307 -8.305 -4.844 1.00 95.44 193 VAL A O 1
ATOM 1401 N N . ALA A 1 194 ? 0.615 -7.591 -2.832 1.00 96.44 194 ALA A N 1
ATOM 1402 C CA . ALA A 1 194 ? -0.414 -6.726 -3.405 1.00 96.44 194 ALA A CA 1
ATOM 1403 C C . ALA A 1 194 ? 0.218 -5.694 -4.358 1.00 96.44 194 ALA A C 1
ATOM 1405 O O . ALA A 1 194 ? 1.162 -4.984 -3.985 1.00 96.44 194 ALA A O 1
ATOM 1406 N N . VAL A 1 195 ? -0.275 -5.628 -5.593 1.00 96.25 195 VAL A N 1
ATOM 1407 C CA . VAL A 1 195 ? 0.143 -4.633 -6.587 1.00 96.25 195 VAL A CA 1
ATOM 1408 C C . VAL A 1 195 ? -0.678 -3.378 -6.359 1.00 96.25 195 VAL A C 1
ATOM 1410 O O . VAL A 1 195 ? -1.896 -3.416 -6.464 1.00 96.25 195 VAL A O 1
ATOM 1413 N N . LEU A 1 196 ? -0.021 -2.282 -5.991 1.00 94.31 196 LEU A N 1
ATOM 1414 C CA . LEU A 1 196 ? -0.728 -1.051 -5.656 1.00 94.31 196 LEU A CA 1
ATOM 1415 C C . LEU A 1 196 ? -0.824 -0.127 -6.869 1.00 94.31 196 LEU A C 1
ATOM 1417 O O . LEU A 1 196 ? 0.151 0.017 -7.608 1.00 94.31 196 LEU A O 1
ATOM 1421 N N . ASP A 1 197 ? -1.980 0.508 -7.013 1.00 89.50 197 ASP A N 1
ATOM 1422 C CA . ASP A 1 197 ? -2.251 1.560 -7.991 1.00 89.50 197 ASP A CA 1
ATOM 1423 C C . ASP A 1 197 ? -2.633 2.856 -7.262 1.00 89.50 197 ASP A C 1
ATOM 1425 O O . ASP A 1 197 ? -2.557 2.922 -6.032 1.00 89.50 197 ASP A O 1
ATOM 1429 N N . ASP A 1 198 ? -3.004 3.901 -7.992 1.00 82.94 198 ASP A N 1
ATOM 1430 C CA . ASP A 1 198 ? -3.575 5.091 -7.375 1.00 82.94 198 ASP A CA 1
ATOM 1431 C C . ASP A 1 198 ? -4.978 4.833 -6.814 1.00 82.94 198 ASP A C 1
ATOM 1433 O O . ASP A 1 198 ? -5.714 3.944 -7.252 1.00 82.94 198 ASP A O 1
ATOM 1437 N N . VAL A 1 199 ? -5.336 5.609 -5.796 1.00 82.50 199 VAL A N 1
ATOM 1438 C CA . VAL A 1 199 ? -6.631 5.494 -5.128 1.00 82.50 199 VAL A CA 1
ATOM 1439 C C . VAL A 1 199 ? -7.601 6.435 -5.833 1.00 82.50 199 VAL A C 1
ATOM 1441 O O . VAL A 1 199 ? -7.403 7.646 -5.817 1.00 82.50 199 VAL A O 1
ATOM 1444 N N . GLY A 1 200 ? -8.654 5.881 -6.436 1.00 79.62 200 GLY A N 1
ATOM 1445 C CA . GLY A 1 200 ? -9.603 6.599 -7.299 1.00 79.62 200 GLY A CA 1
ATOM 1446 C C . GLY A 1 200 ? -10.520 7.629 -6.623 1.00 79.62 200 GLY A C 1
ATOM 1447 O O . GLY A 1 200 ? -11.582 7.896 -7.162 1.00 79.62 200 GLY A O 1
ATOM 1448 N N . GLU A 1 201 ? -10.134 8.199 -5.478 1.00 85.06 201 GLU A N 1
ATOM 1449 C CA . GLU A 1 201 ? -10.919 9.186 -4.716 1.00 85.06 201 GLU A CA 1
ATOM 1450 C C . GLU A 1 201 ? -10.054 10.385 -4.262 1.00 85.06 201 GLU A C 1
ATOM 1452 O O . GLU A 1 201 ? -9.791 10.569 -3.066 1.00 85.06 201 GLU A O 1
ATOM 1457 N N . PRO A 1 202 ? -9.558 11.216 -5.200 1.00 84.50 202 PRO A N 1
ATOM 1458 C CA . PRO A 1 202 ? -8.709 12.363 -4.872 1.00 84.50 202 PRO A CA 1
ATOM 1459 C C . PRO A 1 202 ? -9.450 13.467 -4.095 1.00 84.50 202 PRO A C 1
ATOM 1461 O O . PRO A 1 202 ? -8.821 14.173 -3.307 1.00 84.50 202 PRO A O 1
ATOM 1464 N N . GLU A 1 203 ? -10.766 13.608 -4.280 1.00 91.75 203 GLU A N 1
ATOM 1465 C CA . GLU A 1 203 ? -11.594 14.582 -3.550 1.00 91.75 203 GLU A CA 1
ATOM 1466 C C . GLU A 1 203 ? -11.721 14.193 -2.073 1.00 91.75 203 GLU A C 1
ATOM 1468 O O . GLU A 1 203 ? -11.375 14.985 -1.197 1.00 91.75 203 GLU A O 1
ATOM 1473 N N . ALA A 1 204 ? -12.066 12.931 -1.787 1.00 93.50 204 ALA A N 1
ATOM 1474 C CA . ALA A 1 204 ? -12.123 12.425 -0.415 1.00 93.50 204 ALA A CA 1
ATOM 1475 C C . ALA A 1 204 ? -10.765 12.530 0.299 1.00 93.50 204 ALA A C 1
ATOM 1477 O O . ALA A 1 204 ? -10.698 12.839 1.490 1.00 93.50 204 ALA A O 1
ATOM 1478 N N . LEU A 1 205 ? -9.660 12.315 -0.425 1.00 93.50 205 LEU A N 1
ATOM 1479 C CA . LEU A 1 205 ? -8.321 12.553 0.108 1.00 93.50 205 LEU A CA 1
ATOM 1480 C C . LEU A 1 205 ? -8.116 14.023 0.491 1.00 93.50 205 LEU A C 1
ATOM 1482 O O . LEU A 1 205 ? -7.605 14.303 1.577 1.00 93.50 205 LEU A O 1
ATOM 1486 N N . ALA A 1 206 ? -8.470 14.953 -0.396 1.00 92.75 206 ALA A N 1
ATOM 1487 C CA . ALA A 1 206 ? -8.297 16.382 -0.162 1.00 92.75 206 ALA A CA 1
ATOM 1488 C C . ALA A 1 206 ? -9.124 16.858 1.041 1.00 92.75 206 ALA A C 1
ATOM 1490 O O . ALA A 1 206 ? -8.570 17.500 1.938 1.00 92.75 206 ALA A O 1
ATOM 1491 N N . ASP A 1 207 ? -10.397 16.471 1.107 1.00 95.19 207 ASP A N 1
ATOM 1492 C CA . ASP A 1 207 ? -11.308 16.825 2.198 1.00 95.19 207 ASP A CA 1
ATOM 1493 C C . ASP A 1 207 ? -10.837 16.235 3.532 1.00 95.19 207 ASP A C 1
ATOM 1495 O O . ASP A 1 207 ? -10.760 16.937 4.548 1.00 95.19 207 ASP A O 1
ATOM 1499 N N . TYR A 1 208 ? -10.387 14.976 3.524 1.00 95.25 208 TYR A N 1
ATOM 1500 C CA . TYR A 1 208 ? -9.795 14.355 4.704 1.00 95.25 208 TYR A CA 1
ATOM 1501 C C . TYR A 1 208 ? -8.554 15.108 5.197 1.00 95.25 208 TYR A C 1
ATOM 1503 O O . TYR A 1 208 ? -8.425 15.414 6.387 1.00 95.25 208 TYR A O 1
ATOM 1511 N N . LEU A 1 209 ? -7.629 15.439 4.294 1.00 92.44 209 LEU A N 1
ATOM 1512 C CA . LEU A 1 209 ? -6.412 16.172 4.647 1.00 92.44 209 LEU A CA 1
ATOM 1513 C C . LEU A 1 209 ? -6.707 17.615 5.094 1.00 92.44 209 LEU A C 1
ATOM 1515 O O . LEU A 1 209 ? -5.944 18.159 5.902 1.00 92.44 209 LEU A O 1
ATOM 1519 N N . ALA A 1 210 ? -7.815 18.205 4.634 1.00 92.75 210 ALA A N 1
ATOM 1520 C CA . ALA A 1 210 ? -8.335 19.490 5.100 1.00 92.75 210 ALA A CA 1
ATOM 1521 C C . ALA A 1 210 ? -8.977 19.413 6.500 1.00 92.75 210 ALA A C 1
ATOM 1523 O O . ALA A 1 210 ? -9.126 20.441 7.164 1.00 92.75 210 ALA A O 1
ATOM 1524 N N . GLY A 1 211 ? -9.265 18.206 6.993 1.00 90.44 211 GLY A N 1
ATOM 1525 C CA . GLY A 1 211 ? -9.750 17.949 8.347 1.00 90.44 211 GLY A CA 1
ATOM 1526 C C . GLY A 1 211 ? -11.170 17.395 8.422 1.00 90.44 211 GLY A C 1
ATOM 1527 O O . GLY A 1 211 ? -11.684 17.267 9.535 1.00 90.44 211 GLY A O 1
ATOM 1528 N N . ASP A 1 212 ? -11.795 17.054 7.293 1.00 91.88 212 ASP A N 1
ATOM 1529 C CA . ASP A 1 212 ? -13.087 16.376 7.297 1.00 91.88 212 ASP A CA 1
ATOM 1530 C C . ASP A 1 212 ? -12.923 14.889 7.638 1.00 91.88 212 ASP A C 1
ATOM 1532 O O . ASP A 1 212 ? -12.372 14.085 6.885 1.00 91.88 212 ASP A O 1
ATOM 1536 N N . TRP A 1 213 ? -13.417 14.502 8.810 1.00 86.69 213 TRP A N 1
ATOM 1537 C CA . TRP A 1 213 ? -13.352 13.114 9.248 1.00 86.69 213 TRP A CA 1
ATOM 1538 C C . TRP A 1 213 ? -14.336 12.198 8.506 1.00 86.69 213 TRP A C 1
ATOM 1540 O O . TRP A 1 213 ? -14.092 10.995 8.444 1.00 86.69 213 TRP A O 1
ATOM 1550 N N . GLN A 1 214 ? -15.420 12.724 7.924 1.00 88.06 214 GLN A N 1
ATOM 1551 C CA . GLN A 1 214 ? -16.351 11.914 7.128 1.00 88.06 214 GLN A CA 1
ATOM 1552 C C . GLN A 1 214 ? -15.689 11.447 5.829 1.00 88.06 214 GLN A C 1
ATOM 1554 O O . GLN A 1 214 ? -15.772 10.268 5.486 1.00 88.06 214 GLN A O 1
ATOM 1559 N N . ALA A 1 215 ? -14.915 12.324 5.188 1.00 95.00 215 ALA A N 1
ATOM 1560 C CA . ALA A 1 215 ? -14.123 11.992 4.007 1.00 95.00 215 ALA A CA 1
ATOM 1561 C C . ALA A 1 215 ? -13.072 10.887 4.261 1.00 95.00 215 ALA A C 1
ATOM 1563 O O . ALA A 1 215 ? -12.685 10.167 3.338 1.00 95.00 215 ALA A O 1
ATOM 1564 N N . ALA A 1 216 ? -12.652 10.678 5.518 1.00 94.75 216 ALA A N 1
ATOM 1565 C CA . ALA A 1 216 ? -11.753 9.580 5.880 1.00 94.75 216 ALA A CA 1
ATOM 1566 C C . ALA A 1 216 ? -12.370 8.198 5.607 1.00 94.75 216 ALA A C 1
ATOM 1568 O O . ALA A 1 216 ? -11.640 7.269 5.255 1.00 94.75 216 ALA A O 1
ATOM 1569 N N . ALA A 1 217 ? -13.690 8.051 5.770 1.00 94.62 217 ALA A N 1
ATOM 1570 C CA . ALA A 1 217 ? -14.387 6.795 5.509 1.00 94.62 217 ALA A CA 1
ATOM 1571 C C . ALA A 1 217 ? -14.411 6.485 4.006 1.00 94.62 217 ALA A C 1
ATOM 1573 O O . ALA A 1 217 ? -13.971 5.408 3.608 1.00 94.62 217 ALA A O 1
ATOM 1574 N N . THR A 1 218 ? -14.787 7.465 3.180 1.00 96.44 218 THR A N 1
ATOM 1575 C CA . THR A 1 218 ? -14.748 7.369 1.711 1.00 96.44 218 THR A CA 1
ATOM 1576 C C . THR A 1 218 ? -13.342 7.042 1.206 1.00 96.44 218 THR A C 1
ATOM 1578 O O . THR A 1 218 ? -13.156 6.142 0.389 1.00 96.44 218 THR A O 1
ATOM 1581 N N . TRP A 1 219 ? -12.314 7.697 1.758 1.00 96.56 219 TRP A N 1
ATOM 1582 C CA . TRP A 1 219 ? -10.921 7.371 1.452 1.00 96.56 219 TRP A CA 1
ATOM 1583 C C . TRP A 1 219 ? -10.556 5.922 1.818 1.00 96.56 219 TRP A C 1
ATOM 1585 O O . TRP A 1 219 ? -9.879 5.230 1.051 1.00 96.56 219 TRP A O 1
ATOM 1595 N N . CYS A 1 220 ? -10.987 5.448 2.992 1.00 96.94 220 CYS A N 1
ATOM 1596 C CA . CYS A 1 220 ? -10.751 4.068 3.412 1.00 96.94 220 CYS A CA 1
ATOM 1597 C C . CYS A 1 220 ? -11.455 3.073 2.484 1.00 96.94 220 CYS A C 1
ATOM 1599 O O . CYS A 1 220 ? -10.836 2.084 2.102 1.00 96.94 220 CYS A O 1
ATOM 1601 N N . GLU A 1 221 ? -12.697 3.330 2.081 1.00 96.19 221 GLU A N 1
ATOM 1602 C CA . GLU A 1 221 ? -13.424 2.486 1.130 1.00 96.19 221 GLU A CA 1
ATOM 1603 C C . GLU A 1 221 ? -12.681 2.381 -0.210 1.00 96.19 221 GLU A C 1
ATOM 1605 O O . GLU A 1 221 ? -12.384 1.276 -0.673 1.00 96.19 221 GLU A O 1
ATOM 1610 N N . ALA A 1 222 ? -12.266 3.518 -0.773 1.00 96.19 222 ALA A N 1
ATOM 1611 C CA . ALA A 1 222 ? -11.499 3.576 -2.016 1.00 96.19 222 ALA A CA 1
ATOM 1612 C C . ALA A 1 222 ? -10.170 2.819 -1.926 1.00 96.19 222 ALA A C 1
ATOM 1614 O O . ALA A 1 222 ? -9.821 2.029 -2.809 1.00 96.19 222 ALA A O 1
ATOM 1615 N N . CYS A 1 223 ? -9.445 3.002 -0.817 1.00 96.81 223 CYS A N 1
ATOM 1616 C CA . CYS A 1 223 ? -8.258 2.211 -0.511 1.00 96.81 223 CYS A CA 1
ATOM 1617 C C . CYS A 1 223 ? -8.584 0.713 -0.504 1.00 96.81 223 CYS A C 1
ATOM 1619 O O . CYS A 1 223 ? -7.811 -0.086 -1.028 1.00 96.81 223 CYS A O 1
ATOM 1621 N N . GLY A 1 224 ? -9.714 0.311 0.072 1.00 96.50 224 GLY A N 1
ATOM 1622 C CA . GLY A 1 224 ? -10.101 -1.093 0.191 1.00 96.50 224 GLY A CA 1
ATOM 1623 C C . GLY A 1 224 ? -10.373 -1.742 -1.157 1.00 96.50 224 GLY A C 1
ATOM 1624 O O . GLY A 1 224 ? -9.858 -2.827 -1.432 1.00 96.50 224 GLY A O 1
ATOM 1625 N N . LEU A 1 225 ? -11.097 -1.041 -2.030 1.00 96.25 225 LEU A N 1
ATOM 1626 C CA . LEU A 1 225 ? -11.325 -1.471 -3.409 1.00 96.25 225 LEU A CA 1
ATOM 1627 C C . LEU A 1 225 ? -10.005 -1.631 -4.170 1.00 96.25 225 LEU A C 1
ATOM 1629 O O . LEU A 1 225 ? -9.792 -2.657 -4.823 1.00 96.25 225 LEU A O 1
ATOM 1633 N N . MET A 1 226 ? -9.089 -0.670 -4.022 1.00 96.06 226 MET A N 1
ATOM 1634 C CA . MET A 1 226 ? -7.759 -0.755 -4.617 1.00 96.06 226 MET A CA 1
ATOM 1635 C C . MET A 1 226 ? -6.958 -1.941 -4.055 1.00 96.06 226 MET A C 1
ATOM 1637 O O . MET A 1 226 ? -6.303 -2.647 -4.818 1.00 96.06 226 MET A O 1
ATOM 1641 N N . TRP A 1 227 ? -7.018 -2.222 -2.745 1.00 96.56 227 TRP A N 1
ATOM 1642 C CA . TRP A 1 227 ? -6.237 -3.307 -2.122 1.00 96.56 227 TRP A CA 1
ATOM 1643 C C . TRP A 1 227 ? -6.749 -4.668 -2.572 1.00 96.56 227 TRP A C 1
ATOM 1645 O O . TRP A 1 227 ? -5.952 -5.552 -2.885 1.00 96.56 227 TRP A O 1
ATOM 1655 N N . ARG A 1 228 ? -8.071 -4.809 -2.687 1.00 95.44 228 ARG A N 1
ATOM 1656 C CA . ARG A 1 228 ? -8.718 -6.001 -3.232 1.00 95.44 228 ARG A CA 1
ATOM 1657 C C . ARG A 1 228 ? -8.297 -6.258 -4.681 1.00 95.44 228 ARG A C 1
ATOM 1659 O O . ARG A 1 228 ? -7.876 -7.363 -5.016 1.00 95.44 228 ARG A O 1
ATOM 1666 N N . ALA A 1 229 ? -8.344 -5.235 -5.536 1.00 95.75 229 ALA A N 1
ATOM 1667 C CA . ALA A 1 229 ? -7.854 -5.342 -6.912 1.00 95.75 229 ALA A CA 1
ATOM 1668 C C . ALA A 1 229 ? -6.350 -5.676 -6.957 1.00 95.75 229 ALA A C 1
ATOM 1670 O O . ALA A 1 229 ? -5.911 -6.538 -7.722 1.00 95.75 229 ALA A O 1
ATOM 1671 N N . GLY A 1 230 ? -5.568 -5.056 -6.075 1.00 96.50 230 GLY A N 1
ATOM 1672 C CA . GLY A 1 230 ? -4.132 -5.267 -5.969 1.00 96.50 230 GLY A CA 1
ATOM 1673 C C . GLY A 1 230 ? -3.734 -6.677 -5.539 1.00 96.50 230 GLY A C 1
ATOM 1674 O O . GLY A 1 230 ? -2.707 -7.184 -5.990 1.00 96.50 230 GLY A O 1
ATOM 1675 N N . LEU A 1 231 ? -4.537 -7.346 -4.711 1.00 96.50 231 LEU A N 1
ATOM 1676 C CA . LEU A 1 231 ? -4.325 -8.748 -4.338 1.00 96.50 231 LEU A CA 1
ATOM 1677 C C . LEU A 1 231 ? -4.616 -9.704 -5.497 1.00 96.50 231 LEU A C 1
ATOM 1679 O O . LEU A 1 231 ? -3.859 -10.653 -5.704 1.00 96.50 231 LEU A O 1
ATOM 1683 N N . ILE A 1 232 ? -5.644 -9.419 -6.302 1.00 95.56 232 ILE A N 1
ATOM 1684 C CA . ILE A 1 232 ? -5.930 -10.166 -7.536 1.00 95.56 232 ILE A CA 1
ATOM 1685 C C . ILE A 1 232 ? -4.751 -10.040 -8.511 1.00 95.56 232 ILE A C 1
ATOM 1687 O O . ILE A 1 232 ? -4.235 -11.048 -8.995 1.00 95.56 232 ILE A O 1
ATOM 1691 N N . ALA A 1 233 ? -4.257 -8.820 -8.736 1.00 95.44 233 ALA A N 1
ATOM 1692 C CA . ALA A 1 233 ? -3.068 -8.586 -9.555 1.00 95.44 233 ALA A CA 1
ATOM 1693 C C . ALA A 1 233 ? -1.805 -9.237 -8.953 1.00 95.44 233 ALA A C 1
ATOM 1695 O O . ALA A 1 233 ? -0.992 -9.817 -9.671 1.00 95.44 233 ALA A O 1
ATOM 1696 N N . GLY A 1 234 ? -1.661 -9.218 -7.625 1.00 95.31 234 GLY A N 1
ATOM 1697 C CA . GLY A 1 234 ? -0.582 -9.897 -6.907 1.00 95.31 234 GLY A CA 1
ATOM 1698 C C . GLY A 1 234 ? -0.586 -11.413 -7.109 1.00 95.31 234 GLY A C 1
ATOM 1699 O O . GLY A 1 234 ? 0.480 -12.022 -7.232 1.00 95.31 234 GLY A O 1
ATOM 1700 N N . ARG A 1 235 ? -1.772 -12.027 -7.214 1.00 95.69 235 ARG A N 1
ATOM 1701 C CA . ARG A 1 235 ? -1.914 -13.439 -7.583 1.00 95.69 235 ARG A CA 1
ATOM 1702 C C . ARG A 1 235 ? -1.376 -13.707 -8.983 1.00 95.69 235 ARG A C 1
ATOM 1704 O O . ARG A 1 235 ? -0.548 -14.599 -9.131 1.00 95.69 235 ARG A O 1
ATOM 1711 N N . ALA A 1 236 ? -1.777 -12.902 -9.966 1.00 94.44 236 ALA A N 1
ATOM 1712 C CA . ALA A 1 236 ? -1.298 -13.034 -11.342 1.00 94.44 236 ALA A CA 1
ATOM 1713 C C . ALA A 1 236 ? 0.234 -12.904 -11.424 1.00 94.44 236 ALA A C 1
ATOM 1715 O O . ALA A 1 236 ? 0.897 -13.723 -12.051 1.00 94.44 236 ALA A O 1
ATOM 1716 N N . VAL A 1 237 ? 0.823 -11.956 -10.683 1.00 92.75 237 VAL A N 1
ATOM 1717 C CA . VAL A 1 237 ? 2.286 -11.838 -10.559 1.00 92.75 237 VAL A CA 1
ATOM 1718 C C . VAL A 1 237 ? 2.919 -13.110 -9.983 1.00 92.75 237 VAL A C 1
ATOM 1720 O O . VAL A 1 237 ? 3.994 -13.527 -10.417 1.00 92.75 237 VAL A O 1
ATOM 1723 N N . CYS A 1 238 ? 2.285 -13.738 -8.992 1.00 93.81 238 CYS A N 1
ATOM 1724 C CA . CYS A 1 238 ? 2.771 -14.993 -8.426 1.00 93.81 238 CYS A CA 1
ATOM 1725 C C . CYS A 1 238 ? 2.681 -16.153 -9.431 1.00 93.81 238 CYS A C 1
ATOM 1727 O O . CYS A 1 238 ? 3.616 -16.954 -9.499 1.00 93.81 238 CYS A O 1
ATOM 1729 N N . ASP A 1 239 ? 1.592 -16.242 -10.196 1.00 94.12 239 ASP A N 1
ATOM 1730 C CA . ASP A 1 239 ? 1.410 -17.226 -11.270 1.00 94.12 239 ASP A CA 1
ATOM 1731 C C . ASP A 1 239 ? 2.504 -17.064 -12.348 1.00 94.12 239 ASP A C 1
ATOM 1733 O O . ASP A 1 239 ? 3.187 -18.034 -12.689 1.00 94.12 239 ASP A O 1
ATOM 1737 N N . ASP A 1 240 ? 2.778 -15.830 -12.779 1.00 90.94 240 ASP A N 1
ATOM 1738 C CA . ASP A 1 240 ? 3.839 -15.500 -13.741 1.00 90.94 240 ASP A CA 1
ATOM 1739 C C . ASP A 1 240 ? 5.232 -15.907 -13.233 1.00 90.94 240 ASP A C 1
ATOM 1741 O O . ASP A 1 240 ? 6.026 -16.529 -13.949 1.00 90.94 240 ASP A O 1
ATOM 1745 N N . VAL A 1 241 ? 5.539 -15.604 -11.966 1.00 90.69 241 VAL A N 1
ATOM 1746 C CA . VAL A 1 241 ? 6.810 -16.012 -11.351 1.00 90.69 241 VAL A CA 1
ATOM 1747 C C . VAL A 1 241 ? 6.926 -17.532 -11.319 1.00 90.69 241 VAL A C 1
ATOM 1749 O O . VAL A 1 241 ? 7.994 -18.056 -11.642 1.00 90.69 241 VAL A O 1
ATOM 1752 N N . LEU A 1 242 ? 5.858 -18.259 -10.975 1.00 89.62 242 LEU A N 1
ATOM 1753 C CA . LEU A 1 242 ? 5.862 -19.725 -10.975 1.00 89.62 242 LEU A CA 1
ATOM 1754 C C . LEU A 1 242 ? 6.117 -20.294 -12.376 1.00 89.62 242 LEU A C 1
ATOM 1756 O O . LEU A 1 242 ? 6.912 -21.225 -12.506 1.00 89.62 242 LEU A O 1
ATOM 1760 N N . ALA A 1 243 ? 5.530 -19.680 -13.406 1.00 90.31 243 ALA A N 1
ATOM 1761 C CA . ALA A 1 243 ? 5.755 -20.013 -14.812 1.00 90.31 243 ALA A CA 1
ATOM 1762 C C . ALA A 1 243 ? 7.175 -19.672 -15.315 1.00 90.31 243 ALA A C 1
ATOM 1764 O O . ALA A 1 243 ? 7.545 -20.028 -16.432 1.00 90.31 243 ALA A O 1
ATOM 1765 N N . GLY A 1 244 ? 7.998 -19.011 -14.493 1.00 84.00 244 GLY A N 1
ATOM 1766 C CA . GLY A 1 244 ? 9.384 -18.674 -14.817 1.00 84.00 244 GLY A CA 1
ATOM 1767 C C . GLY A 1 244 ? 9.563 -17.295 -15.448 1.00 84.00 244 GLY A C 1
ATOM 1768 O O . GLY A 1 244 ? 10.691 -16.946 -15.807 1.00 84.00 244 GLY A O 1
ATOM 1769 N N . ALA A 1 245 ? 8.503 -16.487 -15.541 1.00 76.44 245 ALA A N 1
ATOM 1770 C CA . ALA A 1 245 ? 8.609 -15.116 -16.015 1.00 76.44 245 ALA A CA 1
ATOM 1771 C C . ALA A 1 245 ? 9.432 -14.272 -15.029 1.00 76.44 245 ALA A C 1
ATOM 1773 O O . ALA A 1 245 ? 9.244 -14.315 -13.809 1.00 76.44 245 ALA A O 1
ATOM 1774 N N . ARG A 1 246 ? 10.364 -13.476 -15.561 1.00 60.72 246 ARG A N 1
ATOM 1775 C CA . ARG A 1 246 ? 11.176 -12.533 -14.780 1.00 60.72 246 ARG A CA 1
ATOM 1776 C C . ARG A 1 246 ? 10.517 -11.151 -14.773 1.00 60.72 246 ARG A C 1
ATOM 1778 O O . ARG A 1 246 ? 11.087 -10.200 -15.283 1.00 60.72 246 ARG A O 1
ATOM 1785 N N . GLY A 1 247 ? 9.326 -11.067 -14.178 1.00 51.94 247 GLY A N 1
ATOM 1786 C CA . GLY A 1 247 ? 8.644 -9.809 -13.858 1.00 51.94 247 GLY A CA 1
ATOM 1787 C C . GLY A 1 247 ? 7.830 -9.175 -14.995 1.00 51.94 247 GLY A C 1
ATOM 1788 O O . GLY A 1 247 ? 8.389 -8.635 -15.937 1.00 51.94 247 GLY A O 1
ATOM 1789 N N . GLY A 1 248 ? 6.503 -9.166 -14.828 1.00 48.03 248 GLY A N 1
ATO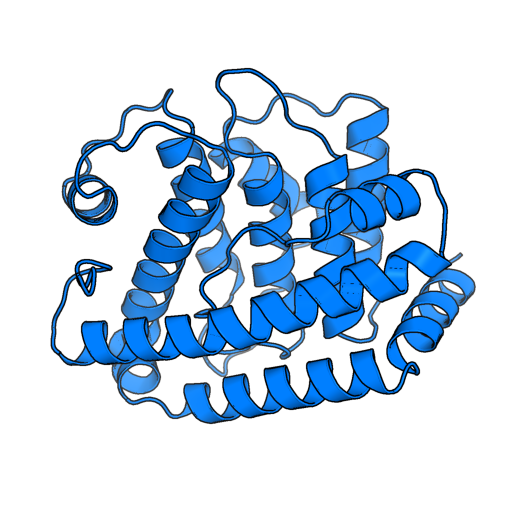M 1790 C CA . GLY A 1 248 ? 5.611 -8.084 -15.275 1.00 48.03 248 GLY A CA 1
ATOM 1791 C C . GLY A 1 248 ? 5.256 -7.962 -16.761 1.00 48.03 248 GLY A C 1
ATOM 1792 O O . GLY A 1 248 ? 4.630 -6.971 -17.120 1.00 48.03 248 GLY A O 1
ATOM 1793 N N . ALA A 1 249 ? 5.609 -8.920 -17.618 1.00 42.19 249 ALA A N 1
ATOM 1794 C CA . ALA A 1 249 ? 5.427 -8.810 -19.070 1.00 42.19 249 ALA A CA 1
ATOM 1795 C C . ALA A 1 249 ? 4.143 -9.465 -19.619 1.00 42.19 249 ALA A C 1
ATOM 1797 O O . ALA A 1 249 ? 4.150 -9.971 -20.742 1.00 42.19 249 ALA A O 1
ATOM 1798 N N . THR A 1 250 ? 3.038 -9.444 -18.873 1.00 39.88 250 THR A N 1
ATOM 1799 C CA . THR A 1 250 ? 1.746 -9.918 -19.394 1.00 39.88 250 THR A CA 1
ATOM 1800 C C . THR A 1 250 ? 0.752 -8.767 -19.470 1.00 39.88 250 THR A C 1
ATOM 1802 O O . THR A 1 250 ? -0.219 -8.688 -18.725 1.00 39.88 250 THR A O 1
ATOM 1805 N N . THR A 1 251 ? 0.994 -7.844 -20.400 1.00 34.62 251 THR A N 1
ATOM 1806 C CA . THR A 1 251 ? -0.058 -6.982 -20.941 1.00 34.62 251 THR A CA 1
ATOM 1807 C C . THR A 1 251 ? -1.012 -7.871 -21.737 1.00 34.62 251 THR A C 1
ATOM 1809 O O . THR A 1 251 ? -0.734 -8.242 -22.879 1.00 34.62 251 THR A O 1
ATOM 1812 N N . THR A 1 252 ? -2.144 -8.252 -21.144 1.00 33.22 252 THR A N 1
ATOM 1813 C CA . THR A 1 252 ? -3.312 -8.626 -21.947 1.00 33.22 252 THR A CA 1
ATOM 1814 C C . THR A 1 252 ? -3.704 -7.418 -22.794 1.00 33.22 252 THR A C 1
ATOM 1816 O O . THR A 1 252 ? -3.866 -6.318 -22.266 1.00 33.22 252 THR A O 1
ATOM 1819 N N . ARG A 1 253 ? -3.742 -7.650 -24.110 1.00 31.70 253 ARG A N 1
ATOM 1820 C CA . ARG A 1 253 ? -4.195 -6.724 -25.155 1.00 31.70 253 ARG A CA 1
ATOM 1821 C C . ARG A 1 253 ? -5.604 -6.208 -24.912 1.00 31.70 253 ARG A C 1
ATOM 1823 O O . ARG A 1 253 ? -6.419 -7.003 -24.395 1.00 31.70 253 ARG A O 1
#

Secondary structure (DSSP, 8-state):
-HHHHHHHHHHHHTSHHHHHHHHHHHHHHHHHTT-HHHHHHHHHHHHHHHHHHHHHHHHHTTPPP-S-HHHHHHTT---TT-HHHHHHHHHHHHHTTS-STTSPPP---HHHHHHHHHHHHTPPPPPHHHHHHHHHHHHHHHH---HHHHHHHHHHHHHHT----TTSPPHHHHHHHHHHHHHHHHTSSTT--PPP---S-HHHHHHHHHT-HHHHHHHHHHHHHHHHHHHHHHHHHHHHHHTT--S------